Protein AF-0000000087156761 (afdb_homodimer)

Solvent-accessible surface area (backbone atoms only — not comparable to full-atom values): 16805 Å² total; per-residue (Å²): 139,47,80,49,76,43,70,62,54,87,88,36,26,58,59,53,44,51,51,52,48,52,44,24,48,73,71,72,41,47,89,63,51,66,38,50,46,66,36,44,33,43,41,50,59,39,97,78,50,68,40,46,45,36,35,32,22,52,70,85,35,85,40,32,40,39,32,32,30,63,40,71,36,81,37,60,29,29,43,24,39,33,44,73,41,76,43,58,44,75,93,56,57,93,70,53,57,66,57,51,54,52,23,52,52,31,37,52,25,58,76,70,65,28,49,35,44,32,35,69,42,56,67,85,43,55,69,59,52,53,54,41,44,64,48,46,34,43,73,42,78,59,41,34,39,34,36,27,40,65,69,38,26,57,34,30,37,68,59,75,86,137,47,79,48,75,42,71,63,53,86,87,35,28,58,58,53,43,51,50,51,48,52,44,24,48,76,71,72,40,47,90,64,51,65,38,48,47,65,36,44,31,44,41,52,60,38,95,77,51,67,40,45,45,37,34,32,22,51,71,86,34,86,41,31,40,38,32,32,32,62,39,69,36,80,38,60,29,29,42,24,37,34,45,74,41,78,43,58,44,77,93,58,55,94,69,53,56,66,58,51,53,52,22,52,52,31,37,52,26,59,77,70,64,30,50,34,45,31,36,69,43,57,67,84,42,56,70,60,53,55,53,40,44,64,49,47,36,42,72,42,77,56,40,34,38,34,37,26,39,64,70,39,25,57,33,28,37,69,60,73,84

InterPro domains:
  IPR000182 GNAT domain [PF00583] (40-136)
  IPR000182 GNAT domain [PS51186] (3-161)
  IPR016181 Acyl-CoA N-acyltransferase [SSF55729] (3-148)
  IPR051016 Diverse Substrate Acetyltransferase [PTHR10545] (3-158)

Structure (mmCIF, N/CA/C/O backbone):
data_AF-0000000087156761-model_v1
#
loop_
_entity.id
_entity.type
_entity.pdbx_description
1 polymer 'Acetyltransferase YpeA'
#
loop_
_atom_site.group_PDB
_atom_site.id
_atom_site.type_symbol
_atom_site.label_atom_id
_atom_site.label_alt_id
_atom_site.label_comp_id
_atom_site.label_asym_id
_atom_site.label_entity_id
_atom_site.label_seq_id
_atom_site.pdbx_PDB_ins_code
_atom_site.Cartn_x
_atom_site.Cartn_y
_atom_site.Cartn_z
_atom_site.occupancy
_atom_site.B_iso_or_equiv
_atom_site.auth_seq_id
_atom_site.auth_comp_id
_atom_site.auth_asym_id
_atom_site.auth_atom_id
_atom_site.pdbx_PDB_model_num
ATOM 1 N N . MET A 1 1 ? -5.195 -32.906 -12.43 1 81.56 1 MET A N 1
ATOM 2 C CA . MET A 1 1 ? -4.758 -31.516 -12.336 1 81.56 1 MET A CA 1
ATOM 3 C C . MET A 1 1 ? -5.117 -30.938 -10.977 1 81.56 1 MET A C 1
ATOM 5 O O . MET A 1 1 ? -6.293 -30.891 -10.609 1 81.56 1 MET A O 1
ATOM 9 N N . SER A 1 2 ? -4.039 -30.781 -10.203 1 94.44 2 SER A N 1
ATOM 10 C CA . SER A 1 2 ? -4.297 -30.359 -8.836 1 94.44 2 SER A CA 1
ATOM 11 C C . SER A 1 2 ? -3.713 -28.969 -8.578 1 94.44 2 SER A C 1
ATOM 13 O O . SER A 1 2 ? -2.559 -28.703 -8.914 1 94.44 2 SER A O 1
ATOM 15 N N . LEU A 1 3 ? -4.508 -28.047 -8.195 1 98 3 LEU A N 1
ATOM 16 C CA . LEU A 1 3 ? -4.09 -26.703 -7.781 1 98 3 LEU A CA 1
ATOM 17 C C . LEU A 1 3 ? -4.199 -26.547 -6.266 1 98 3 LEU A C 1
ATOM 19 O O . LEU A 1 3 ? -5.254 -26.812 -5.684 1 98 3 LEU A O 1
ATOM 23 N N . THR A 1 4 ? -3.078 -26.219 -5.629 1 98.25 4 THR A N 1
ATOM 24 C CA . THR A 1 4 ? -3.07 -25.906 -4.203 1 98.25 4 THR A CA 1
ATOM 25 C C . THR A 1 4 ? -2.395 -24.578 -3.938 1 98.25 4 THR A C 1
ATOM 27 O O . THR A 1 4 ? -1.477 -24.188 -4.66 1 98.25 4 THR A O 1
ATOM 30 N N . ILE A 1 5 ? -2.854 -23.844 -3.012 1 98.62 5 ILE A N 1
ATOM 31 C CA . ILE A 1 5 ? -2.25 -22.594 -2.574 1 98.62 5 ILE A CA 1
ATOM 32 C C . ILE A 1 5 ? -1.834 -22.703 -1.109 1 98.62 5 ILE A C 1
ATOM 34 O O . ILE A 1 5 ? -2.615 -23.156 -0.267 1 98.62 5 ILE A O 1
ATOM 38 N N . ARG A 1 6 ? -0.657 -22.375 -0.863 1 98.44 6 ARG A N 1
ATOM 39 C CA . ARG A 1 6 ? -0.125 -22.438 0.494 1 98.44 6 ARG A CA 1
ATOM 40 C C . ARG A 1 6 ? 0.834 -21.281 0.761 1 98.44 6 ARG A C 1
ATOM 42 O O . ARG A 1 6 ? 1.34 -20.656 -0.176 1 98.44 6 ARG A O 1
ATOM 49 N N . ARG A 1 7 ? 1.13 -21.047 2.072 1 98.44 7 ARG A N 1
ATOM 50 C CA . ARG A 1 7 ? 2.16 -20.094 2.438 1 98.44 7 ARG 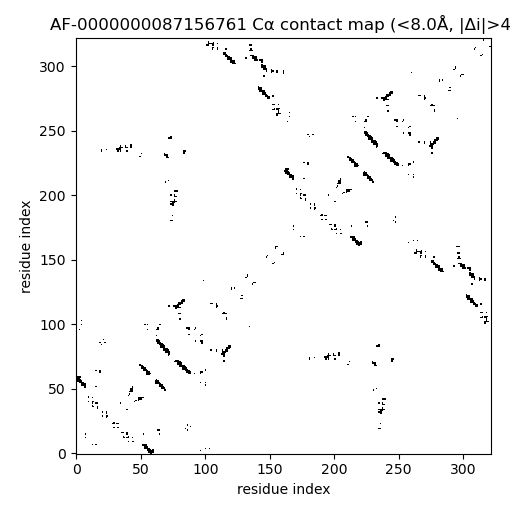A CA 1
ATOM 51 C C . ARG A 1 7 ? 3.545 -20.578 2.033 1 98.44 7 ARG A C 1
ATOM 53 O O . ARG A 1 7 ? 3.818 -21.781 2.088 1 98.44 7 ARG A O 1
ATOM 60 N N . ALA A 1 8 ? 4.379 -19.609 1.596 1 98.81 8 ALA A N 1
ATOM 61 C CA . ALA A 1 8 ? 5.785 -19.938 1.381 1 98.81 8 ALA A CA 1
ATOM 62 C C . ALA A 1 8 ? 6.434 -20.438 2.668 1 98.81 8 ALA A C 1
ATOM 64 O O . ALA A 1 8 ? 6.164 -19.922 3.752 1 98.81 8 ALA A O 1
ATOM 65 N N . ARG A 1 9 ? 7.258 -21.453 2.539 1 98.12 9 ARG A N 1
ATOM 66 C CA . ARG A 1 9 ? 7.957 -22.031 3.684 1 98.12 9 ARG A CA 1
ATOM 67 C C . ARG A 1 9 ? 9.281 -21.312 3.936 1 98.12 9 ARG A C 1
ATOM 69 O O . ARG A 1 9 ? 9.844 -20.703 3.025 1 98.12 9 ARG A O 1
ATOM 76 N N . PRO A 1 10 ? 9.836 -21.391 5.207 1 96.75 10 PRO A N 1
ATOM 77 C CA . PRO A 1 10 ? 11.039 -20.641 5.57 1 96.75 10 PRO A CA 1
ATOM 78 C C . PRO A 1 10 ? 12.227 -20.953 4.664 1 96.75 10 PRO A C 1
ATOM 80 O O . PRO A 1 10 ? 13.102 -20.094 4.465 1 96.75 10 PRO A O 1
ATOM 83 N N . ASP A 1 11 ? 12.258 -22.109 4.07 1 97.25 11 ASP A N 1
ATOM 84 C CA . ASP A 1 11 ? 13.398 -22.484 3.234 1 97.25 11 ASP A CA 1
ATOM 85 C C . ASP A 1 11 ? 13.133 -22.156 1.767 1 97.25 11 ASP A C 1
ATOM 87 O O . ASP A 1 11 ? 13.914 -22.531 0.889 1 97.25 11 ASP A O 1
ATOM 91 N N . GLU A 1 12 ? 12.125 -21.344 1.488 1 98.69 12 GLU A N 1
ATOM 92 C CA . GLU A 1 12 ? 11.734 -21.125 0.099 1 98.69 12 GLU A CA 1
ATOM 93 C C . GLU A 1 12 ? 11.938 -19.672 -0.305 1 98.69 12 GLU A C 1
ATOM 95 O O . GLU A 1 12 ? 11.328 -19.203 -1.269 1 98.69 12 GLU A O 1
ATOM 100 N N . ALA A 1 13 ? 12.781 -18.984 0.458 1 98.62 13 ALA A N 1
ATOM 101 C CA . ALA A 1 13 ? 13.094 -17.609 0.049 1 98.62 13 ALA A CA 1
ATOM 102 C C . ALA A 1 13 ? 13.68 -17.578 -1.357 1 98.62 13 ALA A C 1
ATOM 104 O O . ALA A 1 13 ? 13.422 -16.656 -2.127 1 98.62 13 ALA A O 1
ATOM 105 N N . GLY A 1 14 ? 14.5 -18.547 -1.636 1 98.75 14 GLY A N 1
ATOM 106 C CA . GLY A 1 14 ? 15.062 -18.641 -2.971 1 98.75 14 GLY A CA 1
ATOM 107 C C . GLY A 1 14 ? 14.016 -18.797 -4.055 1 98.75 14 GLY A C 1
ATOM 108 O O . GLY A 1 14 ? 14.117 -18.188 -5.117 1 98.75 14 GLY A O 1
ATOM 109 N N . LEU A 1 15 ? 13.031 -19.656 -3.818 1 98.81 15 LEU A N 1
ATOM 110 C CA . LEU A 1 15 ? 11.93 -19.828 -4.758 1 98.81 15 LEU A CA 1
ATOM 111 C C . LEU A 1 15 ? 11.18 -18.516 -4.965 1 98.81 15 LEU A C 1
ATOM 113 O O . LEU A 1 15 ? 10.93 -18.109 -6.102 1 98.81 15 LEU A O 1
ATOM 117 N N . VAL A 1 16 ? 10.852 -17.844 -3.857 1 98.88 16 VAL A N 1
ATOM 118 C CA . VAL A 1 16 ? 10.117 -16.578 -3.938 1 98.88 16 VAL A CA 1
ATOM 119 C C . VAL A 1 16 ? 10.93 -15.57 -4.742 1 98.88 16 VAL A C 1
ATOM 121 O O . VAL A 1 16 ? 10.391 -14.914 -5.641 1 98.88 16 VAL A O 1
ATOM 124 N N . PHE A 1 17 ? 12.242 -15.516 -4.469 1 98.88 17 PHE A N 1
ATOM 125 C CA . PHE A 1 17 ? 13.102 -14.547 -5.152 1 98.88 17 PHE A CA 1
ATOM 126 C C . PHE A 1 17 ? 13.188 -14.867 -6.641 1 98.88 17 PHE A C 1
ATOM 128 O O . PHE A 1 17 ? 13.18 -13.953 -7.473 1 98.88 17 PHE A O 1
ATOM 135 N N . SER A 1 18 ? 13.227 -16.125 -6.977 1 98.81 18 SER A N 1
ATOM 136 C CA . SER A 1 18 ? 13.266 -16.5 -8.383 1 98.81 18 SER A CA 1
ATOM 137 C C . SER A 1 18 ? 11.992 -16.078 -9.109 1 98.81 18 SER A C 1
ATOM 139 O O . SER A 1 18 ? 12.039 -15.633 -10.258 1 98.81 18 SER A O 1
ATOM 141 N N . LEU A 1 19 ? 10.844 -16.188 -8.492 1 98.81 19 LEU A N 1
ATOM 142 C CA . LEU A 1 19 ? 9.57 -15.789 -9.086 1 98.81 19 LEU A CA 1
ATOM 143 C C . LEU A 1 19 ? 9.492 -14.273 -9.211 1 98.81 19 LEU A C 1
ATOM 145 O O . LEU A 1 19 ? 8.938 -13.758 -10.188 1 98.81 19 LEU A O 1
ATOM 149 N N . VAL A 1 20 ? 10.055 -13.531 -8.219 1 98.81 20 VAL A N 1
ATOM 150 C CA . VAL A 1 20 ? 10.141 -12.078 -8.312 1 98.81 20 VAL A CA 1
ATOM 151 C C . VAL A 1 20 ? 10.938 -11.695 -9.562 1 98.81 20 VAL A C 1
ATOM 153 O O . VAL A 1 20 ? 10.523 -10.812 -10.32 1 98.81 20 VAL A O 1
ATOM 156 N N . ARG A 1 21 ? 12.016 -12.375 -9.758 1 98.75 21 ARG A N 1
ATOM 157 C CA . ARG A 1 21 ? 12.859 -12.07 -10.906 1 98.75 21 ARG A CA 1
ATOM 158 C C . ARG A 1 21 ? 12.172 -12.43 -12.211 1 98.75 21 ARG A C 1
ATOM 160 O O . ARG A 1 21 ? 12.305 -11.719 -13.211 1 98.75 21 ARG A O 1
ATOM 167 N N . GLU A 1 22 ? 11.461 -13.539 -12.258 1 98.62 22 GLU A N 1
ATOM 168 C CA . GLU A 1 22 ? 10.695 -13.906 -13.445 1 98.62 22 GLU A CA 1
ATOM 169 C C . GLU A 1 22 ? 9.625 -12.867 -13.75 1 98.62 22 GLU A C 1
ATOM 171 O O . GLU A 1 22 ? 9.414 -12.508 -14.914 1 98.62 22 GLU A O 1
ATOM 176 N N . LEU A 1 23 ? 8.969 -12.406 -12.703 1 98.44 23 LEU A N 1
ATOM 177 C CA . LEU A 1 23 ? 7.992 -11.336 -12.867 1 98.44 23 LEU A CA 1
ATOM 178 C C . LEU A 1 23 ? 8.641 -10.086 -13.445 1 98.44 23 LEU A C 1
ATOM 180 O O . LEU A 1 23 ? 8.133 -9.5 -14.398 1 98.44 23 LEU A O 1
ATOM 184 N N . ALA A 1 24 ? 9.727 -9.688 -12.828 1 98.44 24 ALA A N 1
ATOM 185 C CA . ALA A 1 24 ? 10.445 -8.492 -13.281 1 98.44 24 ALA A CA 1
ATOM 186 C C . ALA A 1 24 ? 10.828 -8.609 -14.75 1 98.44 24 ALA A C 1
ATOM 188 O O . ALA A 1 24 ? 10.727 -7.641 -15.508 1 98.44 24 ALA A O 1
ATOM 189 N N . GLU A 1 25 ? 11.273 -9.773 -15.125 1 97.94 25 GLU A N 1
ATOM 190 C CA . GLU A 1 25 ? 11.633 -10.008 -16.531 1 97.94 25 GLU A CA 1
ATOM 191 C C . GLU A 1 25 ? 10.422 -9.828 -17.438 1 97.94 25 GLU A C 1
ATOM 193 O O . GLU A 1 25 ? 10.5 -9.148 -18.469 1 97.94 25 GLU A O 1
ATOM 198 N N . TYR A 1 26 ? 9.367 -10.406 -17.031 1 95.69 26 TYR A N 1
ATOM 199 C CA . TYR A 1 26 ? 8.133 -10.297 -17.812 1 95.69 26 TYR A CA 1
ATOM 200 C C . TYR A 1 26 ? 7.715 -8.844 -17.969 1 95.69 26 TYR A C 1
ATOM 202 O O . TYR A 1 26 ? 7.273 -8.43 -19.047 1 95.69 26 TYR A O 1
ATOM 210 N N . GLU A 1 27 ? 7.863 -8.047 -16.891 1 95.69 27 GLU A N 1
ATOM 211 C CA . GLU A 1 27 ? 7.445 -6.652 -16.875 1 95.69 27 GLU A CA 1
ATOM 212 C C . GLU A 1 27 ? 8.508 -5.75 -17.484 1 95.69 27 GLU A C 1
ATOM 214 O O . GLU A 1 27 ? 8.344 -4.527 -17.547 1 95.69 27 GLU A O 1
ATOM 219 N N . LYS A 1 28 ? 9.633 -6.332 -18.016 1 96.38 28 LYS A N 1
ATOM 220 C CA . LYS A 1 28 ? 10.758 -5.602 -18.594 1 96.38 28 LYS A CA 1
ATOM 221 C C . LYS A 1 28 ? 11.391 -4.664 -17.562 1 96.38 28 LYS A C 1
ATOM 223 O O . LYS A 1 28 ? 11.82 -3.562 -17.906 1 96.38 28 LYS A O 1
ATOM 228 N N . LEU A 1 29 ? 11.422 -5.141 -16.281 1 97 29 LEU A N 1
ATOM 229 C CA . LEU A 1 29 ? 11.93 -4.305 -15.195 1 97 29 LEU A CA 1
ATOM 230 C C . LEU A 1 29 ? 13.008 -5.039 -14.414 1 97 29 LEU A C 1
ATOM 232 O O . LEU A 1 29 ? 13.266 -4.711 -13.25 1 97 29 LEU A O 1
ATOM 236 N N . LEU A 1 30 ? 13.586 -6.055 -14.977 1 97.44 30 LEU A N 1
ATOM 237 C CA . LEU A 1 30 ? 14.602 -6.844 -14.281 1 97.44 30 LEU A CA 1
ATOM 238 C C . LEU A 1 30 ? 15.75 -5.961 -13.82 1 97.44 30 LEU A C 1
ATOM 240 O O . LEU A 1 30 ? 16.328 -6.195 -12.75 1 97.44 30 LEU A O 1
ATOM 244 N N . HIS A 1 31 ? 16.094 -4.922 -14.609 1 97.44 31 HIS A N 1
ATOM 245 C CA . HIS A 1 31 ? 17.203 -4.02 -14.305 1 97.44 31 HIS A CA 1
ATOM 246 C C . HIS A 1 31 ? 16.922 -3.217 -13.039 1 97.44 31 HIS A C 1
ATOM 248 O O . HIS A 1 31 ? 17.828 -2.625 -12.453 1 97.44 31 HIS A O 1
ATOM 254 N N . GLU A 1 32 ? 15.703 -3.219 -12.555 1 96.94 32 GLU A N 1
ATOM 255 C CA . GLU A 1 32 ? 15.32 -2.457 -11.375 1 96.94 32 GLU A CA 1
ATOM 256 C C . GLU A 1 32 ? 15.453 -3.299 -10.109 1 96.94 32 GLU A C 1
ATOM 258 O O . GLU A 1 32 ? 15.344 -2.779 -8.992 1 96.94 32 GLU A O 1
ATOM 263 N N . VAL A 1 33 ? 15.703 -4.594 -10.25 1 98.5 33 VAL A N 1
ATOM 264 C CA . VAL A 1 33 ? 15.75 -5.48 -9.094 1 98.5 33 VAL A CA 1
ATOM 265 C C . VAL A 1 33 ? 17.109 -5.34 -8.398 1 98.5 33 VAL A C 1
ATOM 267 O O . VAL A 1 33 ? 18.141 -5.648 -8.984 1 98.5 33 VAL A O 1
ATOM 270 N N . GLN A 1 34 ? 17.062 -4.887 -7.184 1 98.31 34 GLN A N 1
ATOM 271 C CA . GLN A 1 34 ? 18.25 -4.73 -6.355 1 98.31 34 GLN A CA 1
ATOM 272 C C . GLN A 1 34 ? 18.25 -5.723 -5.195 1 98.31 34 GLN A C 1
ATOM 274 O O . GLN A 1 34 ? 19.281 -5.934 -4.551 1 98.31 34 GLN A O 1
ATOM 279 N N . ALA A 1 35 ? 17.156 -6.305 -4.984 1 98.56 35 ALA A N 1
ATOM 280 C CA . ALA A 1 35 ? 16.969 -7.195 -3.846 1 98.56 35 ALA A CA 1
ATOM 281 C C . ALA A 1 35 ? 17.859 -8.422 -3.953 1 98.56 35 ALA A C 1
ATOM 283 O O . ALA A 1 35 ? 18.234 -8.836 -5.055 1 98.56 35 ALA A O 1
ATOM 284 N N . SER A 1 36 ? 18.203 -9.016 -2.785 1 98.44 36 SER A N 1
ATOM 285 C CA . SER A 1 36 ? 18.828 -10.328 -2.691 1 98.44 36 SER A CA 1
ATOM 286 C C . SER A 1 36 ? 17.859 -11.352 -2.094 1 98.44 36 SER A C 1
ATOM 288 O O . SER A 1 36 ? 16.812 -10.984 -1.543 1 98.44 36 SER A O 1
ATOM 290 N N . GLU A 1 37 ? 18.234 -12.594 -2.271 1 98.56 37 GLU A N 1
ATOM 291 C CA . GLU A 1 37 ? 17.484 -13.656 -1.613 1 98.56 37 GLU A CA 1
ATOM 292 C C . GLU A 1 37 ? 17.422 -13.438 -0.105 1 98.56 37 GLU A C 1
ATOM 294 O O . GLU A 1 37 ? 16.391 -13.703 0.521 1 98.56 37 GLU A O 1
ATOM 299 N N . ALA A 1 38 ? 18.516 -12.961 0.448 1 98.38 38 ALA A N 1
ATOM 300 C CA . ALA A 1 38 ? 18.594 -12.727 1.888 1 98.38 38 ALA A CA 1
ATOM 301 C C . ALA A 1 38 ? 17.609 -11.641 2.316 1 98.38 38 ALA A C 1
ATOM 303 O O . ALA A 1 38 ? 17.016 -11.734 3.393 1 98.38 38 ALA A O 1
ATOM 304 N N . ASP A 1 39 ? 17.453 -10.602 1.529 1 98.31 39 ASP A N 1
ATOM 305 C CA . ASP A 1 39 ? 16.484 -9.547 1.809 1 98.31 39 ASP A CA 1
ATOM 306 C C . ASP A 1 39 ? 15.062 -10.117 1.893 1 98.31 39 ASP A C 1
ATOM 308 O O . ASP A 1 39 ? 14.312 -9.805 2.818 1 98.31 39 ASP A O 1
ATOM 312 N N . ILE A 1 40 ? 14.773 -10.969 0.902 1 98.69 40 ILE A N 1
ATOM 313 C CA . ILE A 1 40 ? 13.453 -11.586 0.829 1 98.69 40 ILE A CA 1
ATOM 314 C C . ILE A 1 40 ? 13.25 -12.516 2.021 1 98.69 40 ILE A C 1
ATOM 316 O O . ILE A 1 40 ? 12.188 -12.516 2.648 1 98.69 40 ILE A O 1
ATOM 320 N N . ALA A 1 41 ? 14.234 -13.273 2.361 1 98.62 41 ALA A N 1
ATOM 321 C CA . ALA A 1 41 ? 14.172 -14.18 3.506 1 98.62 41 ALA A CA 1
ATOM 322 C C . ALA A 1 41 ? 13.875 -13.414 4.793 1 98.62 41 ALA A C 1
ATOM 324 O O . ALA A 1 41 ? 13.023 -13.828 5.586 1 98.62 41 ALA A O 1
ATOM 325 N N . GLU A 1 42 ? 14.562 -12.352 4.984 1 98.06 42 GLU A N 1
ATOM 326 C CA . GLU A 1 42 ? 14.375 -11.555 6.191 1 98.06 42 GLU A CA 1
ATOM 327 C C . GLU A 1 42 ? 12.969 -10.969 6.254 1 98.06 42 GLU A C 1
ATOM 329 O O . GLU A 1 42 ? 12.328 -11 7.309 1 98.06 42 GLU A O 1
ATOM 334 N N . ALA A 1 43 ? 12.484 -10.477 5.125 1 98.31 43 ALA A N 1
ATOM 335 C CA . ALA A 1 43 ? 11.188 -9.82 5.078 1 98.31 43 ALA A CA 1
ATOM 336 C C . ALA A 1 43 ? 10.055 -10.812 5.336 1 98.31 43 ALA A C 1
ATOM 338 O O . ALA A 1 43 ? 9.047 -10.477 5.953 1 98.31 43 ALA A O 1
ATOM 339 N N . LEU A 1 44 ? 10.234 -12.023 4.867 1 98.62 44 LEU A N 1
ATOM 340 C CA . LEU A 1 44 ? 9.172 -13.023 4.926 1 98.62 44 LEU A CA 1
ATOM 341 C C . LEU A 1 44 ? 9.242 -13.82 6.223 1 98.62 44 LEU A C 1
ATOM 343 O O . LEU A 1 44 ? 8.211 -14.203 6.773 1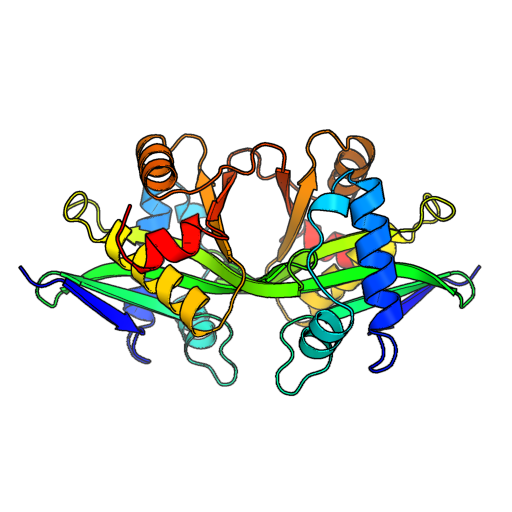 98.62 44 LEU A O 1
ATOM 347 N N . PHE A 1 45 ? 10.484 -14.055 6.703 1 98.19 45 PHE A N 1
ATOM 348 C CA . PHE A 1 45 ? 10.617 -15.094 7.715 1 98.19 45 PHE A CA 1
ATOM 349 C C . PHE A 1 45 ? 11.422 -14.594 8.906 1 98.19 45 PHE A C 1
ATOM 351 O O . PHE A 1 45 ? 11.703 -15.359 9.836 1 98.19 45 PHE A O 1
ATOM 358 N N . GLY A 1 46 ? 11.875 -13.367 8.883 1 96.81 46 GLY A N 1
ATOM 359 C CA . GLY A 1 46 ? 12.625 -12.82 10 1 96.81 46 GLY A CA 1
ATOM 360 C C . GLY A 1 46 ? 11.812 -12.727 11.273 1 96.81 46 GLY A C 1
ATOM 361 O O . GLY A 1 46 ? 10.742 -13.336 11.383 1 96.81 46 GLY A O 1
ATOM 362 N N . ALA A 1 47 ? 12.18 -12.055 12.289 1 94.62 47 ALA A N 1
ATOM 363 C CA . ALA A 1 47 ? 11.609 -12.008 13.633 1 94.62 47 ALA A CA 1
ATOM 364 C C . ALA A 1 47 ? 10.266 -11.281 13.641 1 94.62 47 ALA A C 1
ATOM 366 O O . ALA A 1 47 ? 9.375 -11.617 14.422 1 94.62 47 ALA A O 1
ATOM 367 N N . ASN A 1 48 ? 10.062 -10.273 12.859 1 92.5 48 ASN A N 1
ATOM 368 C CA . ASN A 1 48 ? 8.852 -9.469 12.781 1 92.5 48 ASN A CA 1
ATOM 369 C C . ASN A 1 48 ? 8.383 -9.305 11.336 1 92.5 48 ASN A C 1
ATOM 371 O O . ASN A 1 48 ? 8.438 -8.203 10.781 1 92.5 48 ASN A O 1
ATOM 375 N N . PRO A 1 49 ? 7.934 -10.398 10.789 1 95 49 PRO A N 1
ATOM 376 C CA . PRO A 1 49 ? 7.566 -10.336 9.375 1 95 49 PRO A CA 1
ATOM 377 C C . PRO A 1 49 ? 6.359 -9.438 9.117 1 95 49 PRO A C 1
ATOM 379 O O . PRO A 1 49 ? 5.395 -9.453 9.891 1 95 49 PRO A O 1
ATOM 382 N N . ARG A 1 50 ? 6.43 -8.609 8.109 1 96.81 50 ARG A N 1
ATOM 383 C CA . ARG A 1 50 ? 5.336 -7.75 7.664 1 96.81 50 ARG A CA 1
ATOM 384 C C . ARG A 1 50 ? 5.008 -8 6.195 1 96.81 50 ARG A C 1
ATOM 386 O O . ARG A 1 50 ? 4.27 -7.227 5.578 1 96.81 50 ARG A O 1
ATOM 393 N N . LEU A 1 51 ? 5.707 -8.969 5.617 1 98.62 51 LEU A N 1
ATOM 394 C CA . LEU A 1 51 ? 5.492 -9.43 4.254 1 98.62 51 LEU A CA 1
ATOM 395 C C . LEU A 1 51 ? 5.008 -10.875 4.238 1 98.62 51 LEU A C 1
ATOM 397 O O . LEU A 1 51 ? 5.465 -11.695 5.035 1 98.62 51 LEU A O 1
ATOM 401 N N . TYR A 1 52 ? 4.125 -11.141 3.318 1 98.81 52 TYR A N 1
ATOM 402 C CA . TYR A 1 52 ?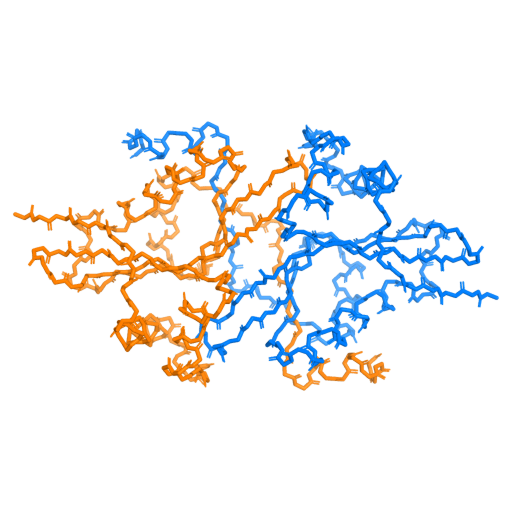 3.578 -12.484 3.186 1 98.81 52 TYR A CA 1
ATOM 403 C C . TYR A 1 52 ? 3.646 -12.961 1.738 1 98.81 52 TYR A C 1
ATOM 405 O O . TYR A 1 52 ? 3.607 -12.148 0.81 1 98.81 52 TYR A O 1
ATOM 413 N N . CYS A 1 53 ? 3.766 -14.242 1.567 1 98.94 53 CYS A N 1
ATOM 414 C CA . CYS A 1 53 ? 3.814 -14.828 0.231 1 98.94 53 CYS A CA 1
ATOM 415 C C . CYS A 1 53 ? 3.033 -16.125 0.177 1 98.94 53 CYS A C 1
ATOM 417 O O . CYS A 1 53 ? 3.252 -17.031 0.999 1 98.94 53 CYS A O 1
ATOM 419 N N . ASP A 1 54 ? 2.127 -16.234 -0.724 1 98.94 54 ASP A N 1
ATOM 420 C CA . ASP A 1 54 ? 1.419 -17.469 -1.035 1 98.94 54 ASP A CA 1
ATOM 421 C C . ASP A 1 54 ? 1.907 -18.062 -2.354 1 98.94 54 ASP A C 1
ATOM 423 O O . ASP A 1 54 ? 2.043 -17.344 -3.35 1 98.94 54 ASP A O 1
ATOM 427 N N . ILE A 1 55 ? 2.178 -19.375 -2.328 1 98.88 55 ILE A N 1
ATOM 428 C CA . ILE A 1 55 ? 2.639 -20.094 -3.508 1 98.88 55 ILE A CA 1
ATOM 429 C C . ILE A 1 55 ? 1.504 -20.953 -4.062 1 98.88 55 ILE A C 1
ATOM 431 O O . ILE A 1 55 ? 0.855 -21.688 -3.322 1 98.88 55 ILE A O 1
ATOM 435 N N . ALA A 1 56 ? 1.215 -20.766 -5.336 1 98.88 56 ALA A N 1
ATOM 436 C CA . ALA A 1 56 ? 0.339 -21.688 -6.055 1 98.88 56 ALA A CA 1
ATOM 437 C C . ALA A 1 56 ? 1.13 -22.844 -6.637 1 98.88 56 ALA A C 1
ATOM 439 O O . ALA A 1 56 ? 2.123 -22.641 -7.336 1 98.88 56 ALA A O 1
ATOM 440 N N . GLU A 1 57 ? 0.701 -24.047 -6.32 1 98.62 57 GLU A N 1
ATOM 441 C CA . GLU A 1 57 ? 1.306 -25.25 -6.883 1 98.62 57 GLU A CA 1
ATOM 442 C C . GLU A 1 57 ? 0.362 -25.922 -7.871 1 98.62 57 GLU A C 1
ATOM 444 O O . GLU A 1 57 ? -0.81 -26.156 -7.562 1 98.62 57 GLU A O 1
ATOM 449 N N . TRP A 1 58 ? 0.892 -26.094 -9.062 1 98.12 58 TRP A N 1
ATOM 450 C CA . TRP A 1 58 ? 0.213 -26.891 -10.086 1 98.12 58 TRP A CA 1
ATOM 451 C C . TRP A 1 58 ? 0.84 -28.266 -10.219 1 98.12 58 TRP A C 1
ATOM 453 O O . TRP A 1 58 ? 1.994 -28.391 -10.633 1 98.12 58 TRP A O 1
ATOM 463 N N . ASN A 1 59 ? 0.04 -29.344 -9.836 1 97.38 59 ASN A N 1
ATOM 464 C CA . ASN A 1 59 ? 0.545 -30.703 -9.82 1 97.38 59 ASN A CA 1
ATOM 465 C C . ASN A 1 59 ? 1.814 -30.828 -8.977 1 97.38 59 ASN A C 1
ATOM 467 O O . ASN A 1 59 ? 2.803 -31.422 -9.414 1 97.38 59 ASN A O 1
ATOM 471 N N . GLY A 1 60 ? 1.87 -30.078 -7.844 1 96.75 60 GLY A N 1
ATOM 472 C CA . GLY A 1 60 ? 2.92 -30.203 -6.844 1 96.75 60 GLY A CA 1
ATOM 473 C C . GLY A 1 60 ? 4.125 -29.328 -7.129 1 96.75 60 GLY A C 1
ATOM 474 O O . GLY A 1 60 ? 5.074 -29.297 -6.34 1 96.75 60 GLY A O 1
ATOM 475 N N . GLU A 1 61 ? 4.066 -28.609 -8.281 1 97.44 61 GLU A N 1
ATOM 476 C CA . GLU A 1 61 ? 5.176 -27.734 -8.648 1 97.44 61 GLU A CA 1
ATOM 477 C C . GLU A 1 61 ? 4.781 -26.266 -8.555 1 97.44 61 GLU A C 1
ATOM 479 O O . GLU A 1 61 ? 3.666 -25.891 -8.922 1 97.44 61 GLU A O 1
ATOM 484 N N . PRO A 1 62 ? 5.727 -25.469 -8.07 1 98.38 62 PRO A N 1
ATOM 485 C CA . PRO A 1 62 ? 5.402 -24.047 -8.016 1 98.38 62 PRO A CA 1
ATOM 486 C C . PRO A 1 62 ? 5.027 -23.469 -9.383 1 98.38 62 PRO A C 1
ATOM 488 O O . PRO A 1 62 ? 5.785 -23.625 -10.344 1 98.38 62 PRO A O 1
ATOM 491 N N . ALA A 1 63 ? 3.881 -22.844 -9.453 1 98.56 63 ALA A N 1
ATOM 492 C CA . ALA A 1 63 ? 3.328 -22.328 -10.703 1 98.56 63 ALA A CA 1
ATOM 493 C C . ALA A 1 63 ? 3.238 -20.812 -10.664 1 98.56 63 ALA A C 1
ATOM 495 O O . ALA A 1 63 ? 3.225 -20.156 -11.711 1 98.56 63 ALA A O 1
ATOM 496 N N . GLY A 1 64 ? 3.162 -20.188 -9.531 1 98.69 64 GLY A N 1
ATOM 497 C CA . GLY A 1 64 ? 2.994 -18.75 -9.336 1 98.69 64 GLY A CA 1
ATOM 498 C C . GLY A 1 64 ? 2.945 -18.344 -7.879 1 98.69 64 GLY A C 1
ATOM 499 O O . GLY A 1 64 ? 3.119 -19.188 -6.988 1 98.69 64 GLY A O 1
ATOM 500 N N . PHE A 1 65 ? 2.834 -17 -7.684 1 98.94 65 PHE A N 1
ATOM 501 C CA . PHE A 1 65 ? 2.818 -16.531 -6.301 1 98.94 65 PHE A CA 1
ATOM 502 C C . PHE A 1 65 ? 2.051 -15.227 -6.176 1 98.94 65 PHE A C 1
ATOM 504 O O . PHE A 1 65 ? 1.711 -14.602 -7.184 1 98.94 65 PHE A O 1
ATOM 511 N N . ALA A 1 66 ? 1.674 -14.938 -4.98 1 98.94 66 ALA A N 1
ATOM 512 C CA . ALA A 1 66 ? 1.179 -13.641 -4.531 1 98.94 66 ALA A CA 1
ATOM 513 C C . ALA A 1 66 ? 1.971 -13.133 -3.326 1 98.94 66 ALA A C 1
ATOM 515 O O . ALA A 1 66 ? 2.066 -13.82 -2.309 1 98.94 66 ALA A O 1
ATOM 516 N N . VAL A 1 67 ? 2.633 -12.008 -3.447 1 98.94 67 VAL A N 1
ATOM 517 C CA . VAL A 1 67 ? 3.348 -11.344 -2.357 1 98.94 67 VAL A CA 1
ATOM 518 C C . VAL A 1 67 ? 2.57 -10.117 -1.897 1 98.94 67 VAL A C 1
ATOM 520 O O . VAL A 1 67 ? 2.188 -9.273 -2.715 1 98.94 67 VAL A O 1
ATOM 523 N N . TRP A 1 68 ? 2.324 -10.062 -0.585 1 98.94 68 TRP A N 1
ATOM 524 C CA . TRP A 1 68 ? 1.407 -9.016 -0.146 1 98.94 68 TRP A CA 1
ATOM 525 C C . TRP A 1 68 ? 1.735 -8.562 1.274 1 98.94 68 TRP A C 1
ATOM 527 O O . TRP A 1 68 ? 2.523 -9.211 1.97 1 98.94 68 TRP A O 1
ATOM 537 N N . PHE A 1 69 ? 1.297 -7.398 1.684 1 98.88 69 PHE A N 1
ATOM 538 C CA . PHE A 1 69 ? 1.375 -6.859 3.035 1 98.88 69 PHE A CA 1
ATOM 539 C C . PHE A 1 69 ? 0.06 -6.199 3.432 1 98.88 69 PHE A C 1
ATOM 541 O O . PHE A 1 69 ? -0.832 -6.027 2.598 1 98.88 69 PHE A O 1
ATOM 548 N N . VAL A 1 70 ? -0.099 -5.906 4.711 1 98.69 70 VAL A N 1
ATOM 549 C CA . VAL A 1 70 ? -1.347 -5.359 5.234 1 98.69 70 VAL A CA 1
ATOM 550 C C . VAL A 1 70 ? -1.409 -3.859 4.961 1 98.69 70 VAL A C 1
ATOM 552 O O . VAL A 1 70 ? -0.453 -3.131 5.242 1 98.69 70 VAL A O 1
ATOM 555 N N . ASN A 1 71 ? -2.467 -3.422 4.262 1 98.75 71 ASN A N 1
ATOM 556 C CA . ASN A 1 71 ? -2.715 -1.993 4.094 1 98.75 71 ASN A CA 1
ATOM 557 C C . ASN A 1 71 ? -3.883 -1.521 4.957 1 98.75 71 ASN A C 1
ATOM 559 O O . ASN A 1 71 ? -4.34 -2.246 5.84 1 98.75 71 ASN A O 1
ATOM 563 N N . PHE A 1 72 ? -4.23 -0.231 4.828 1 98.81 72 PHE A N 1
ATOM 564 C CA . PHE A 1 72 ? -5.32 0.34 5.609 1 98.81 72 PHE A CA 1
ATOM 565 C C . PHE A 1 72 ? -6.086 1.375 4.797 1 98.81 72 PHE A C 1
ATOM 567 O O . PHE A 1 72 ? -5.508 2.062 3.951 1 98.81 72 PHE A O 1
ATOM 574 N N . SER A 1 73 ? -7.348 1.444 5.043 1 98.62 73 SER A N 1
ATOM 575 C CA . SER A 1 73 ? -8.188 2.518 4.516 1 98.62 73 SER A CA 1
ATOM 576 C C . SER A 1 73 ? -8.758 3.371 5.641 1 98.62 73 SER A C 1
ATOM 578 O O . SER A 1 73 ? -9.562 2.893 6.449 1 98.62 73 SER A O 1
ATOM 580 N N . THR A 1 74 ? -8.391 4.664 5.66 1 98.56 74 THR A N 1
ATOM 581 C CA . THR A 1 74 ? -8.93 5.562 6.676 1 98.56 74 THR A CA 1
ATOM 582 C C . THR A 1 74 ? -10.422 5.809 6.453 1 98.56 74 THR A C 1
ATOM 584 O O . THR A 1 74 ? -11.156 6.102 7.395 1 98.56 74 THR A O 1
ATOM 587 N N . PHE A 1 75 ? -10.898 5.695 5.207 1 98.44 75 PHE A N 1
ATOM 588 C CA . PHE A 1 75 ? -12.305 5.902 4.895 1 98.44 75 PHE A CA 1
ATOM 589 C C . PHE A 1 75 ? -13.148 4.715 5.363 1 98.44 75 PHE A C 1
ATOM 591 O O . PHE A 1 75 ? -14.234 4.898 5.91 1 98.44 75 PHE A O 1
ATOM 598 N N . ALA A 1 76 ? -12.578 3.484 5.215 1 98.31 76 ALA A N 1
ATOM 599 C CA . ALA A 1 76 ? -13.281 2.285 5.664 1 98.31 76 ALA A CA 1
ATOM 600 C C . ALA A 1 76 ? -13.062 2.047 7.152 1 98.31 76 ALA A C 1
ATOM 602 O O . ALA A 1 76 ? -13.898 1.421 7.816 1 98.31 76 ALA A O 1
ATOM 603 N N . GLY A 1 77 ? -11.906 2.518 7.648 1 98.38 77 GLY A N 1
ATOM 604 C CA . GLY A 1 77 ? -11.531 2.293 9.039 1 98.38 77 GLY A CA 1
ATOM 605 C C . GLY A 1 77 ? -11.055 0.88 9.305 1 98.38 77 GLY A C 1
ATOM 606 O O . GLY A 1 77 ? -11.148 0.391 10.43 1 98.38 77 GLY A O 1
ATOM 607 N N . ARG A 1 78 ? -10.641 0.188 8.289 1 98.12 78 ARG A N 1
ATOM 608 C CA . ARG A 1 78 ? -10.227 -1.208 8.406 1 98.12 78 ARG A CA 1
ATOM 609 C C . ARG A 1 78 ? -8.984 -1.482 7.57 1 98.12 78 ARG A C 1
ATOM 611 O O . ARG A 1 78 ? -8.734 -0.805 6.57 1 98.12 78 ARG A O 1
ATOM 618 N N . HIS A 1 79 ? -8.227 -2.447 8.047 1 98.62 79 HIS A N 1
ATOM 619 C CA . HIS A 1 79 ? -7.098 -2.941 7.27 1 98.62 79 HIS A CA 1
ATOM 620 C C . HIS A 1 79 ? -7.566 -3.639 5.996 1 98.62 79 HIS A C 1
ATOM 622 O O . HIS A 1 79 ? -8.766 -3.762 5.758 1 98.62 79 HIS A O 1
ATOM 628 N N . GLY A 1 80 ? -6.676 -4.004 5.113 1 98.75 80 GLY A N 1
ATOM 629 C CA . GLY A 1 80 ? -6.797 -4.773 3.885 1 98.75 80 GLY A CA 1
ATOM 630 C C . GLY A 1 80 ? -5.492 -5.41 3.449 1 98.75 80 GLY A C 1
ATOM 631 O O . GLY A 1 80 ? -4.57 -5.562 4.254 1 98.75 80 GLY A O 1
ATOM 632 N N . ILE A 1 81 ? -5.504 -5.832 2.203 1 98.88 81 ILE A N 1
ATOM 633 C CA . ILE A 1 81 ? -4.301 -6.395 1.597 1 98.88 81 ILE A CA 1
ATOM 634 C C . ILE A 1 81 ? -3.826 -5.492 0.462 1 98.88 81 ILE A C 1
ATOM 636 O O . ILE A 1 81 ? -4.625 -5.047 -0.366 1 98.88 81 ILE A O 1
ATOM 640 N N . TYR A 1 82 ? -2.582 -5.145 0.507 1 98.94 82 TYR A N 1
ATOM 641 C CA . TYR A 1 82 ? -1.917 -4.645 -0.692 1 98.94 82 TYR A CA 1
ATOM 642 C C . TYR A 1 82 ? -1.104 -5.746 -1.362 1 98.94 82 TYR A C 1
ATOM 644 O O . TYR A 1 82 ? -0.119 -6.23 -0.798 1 98.94 82 TYR A O 1
ATOM 652 N N . LEU A 1 83 ? -1.547 -6.172 -2.531 1 98.94 83 LEU A N 1
ATOM 653 C CA . LEU A 1 83 ? -0.875 -7.188 -3.334 1 98.94 83 LEU A CA 1
ATOM 654 C C . LEU A 1 83 ? 0.279 -6.578 -4.125 1 98.94 83 LEU A C 1
ATOM 656 O O . LEU A 1 83 ? 0.059 -5.875 -5.113 1 98.94 83 LEU A O 1
ATOM 660 N N . GLU A 1 84 ? 1.493 -6.836 -3.699 1 98.81 84 GLU A N 1
ATOM 661 C CA . GLU A 1 84 ? 2.691 -6.27 -4.312 1 98.81 84 GLU A CA 1
ATOM 662 C C . GLU A 1 84 ? 3.029 -6.973 -5.621 1 98.81 84 GLU A C 1
ATOM 664 O O . GLU A 1 84 ? 3.404 -6.328 -6.602 1 98.81 84 GLU A O 1
ATOM 669 N N . ASP A 1 85 ? 2.932 -8.25 -5.57 1 98.69 85 ASP A N 1
ATOM 670 C CA . ASP A 1 85 ? 3.236 -9.031 -6.766 1 98.69 85 ASP A CA 1
ATOM 671 C C . ASP A 1 85 ? 2.213 -10.148 -6.969 1 98.69 85 ASP A C 1
ATOM 673 O O . ASP A 1 85 ? 1.813 -10.812 -6.012 1 98.69 85 ASP A O 1
ATOM 677 N N . LEU A 1 86 ? 1.805 -10.297 -8.148 1 98.75 86 LEU A N 1
ATOM 678 C CA . LEU A 1 86 ? 1.066 -11.453 -8.648 1 98.75 86 LEU A CA 1
ATOM 679 C C . LEU A 1 86 ? 1.691 -11.984 -9.938 1 98.75 86 LEU A C 1
ATOM 681 O O . LEU A 1 86 ? 1.834 -11.242 -10.914 1 98.75 86 LEU A O 1
ATOM 685 N N . PHE A 1 87 ? 2.049 -13.234 -9.875 1 98.62 87 PHE A N 1
ATOM 686 C CA . PHE A 1 87 ? 2.727 -13.789 -11.039 1 98.62 87 PHE A CA 1
ATOM 687 C C . PHE A 1 87 ? 2.381 -15.258 -11.219 1 98.62 87 PHE A C 1
ATOM 689 O O . PHE A 1 87 ? 2.334 -16.016 -10.25 1 98.62 87 PHE A O 1
ATOM 696 N N . VAL A 1 88 ? 2.002 -15.609 -12.359 1 98.5 88 VAL A N 1
ATOM 697 C CA . VAL A 1 88 ? 1.851 -17 -12.812 1 98.5 88 VAL A CA 1
ATOM 698 C C . VAL A 1 88 ? 2.795 -17.266 -13.984 1 98.5 88 VAL A C 1
ATOM 700 O O . VAL A 1 88 ? 2.852 -16.484 -14.938 1 98.5 88 VAL A O 1
ATOM 703 N N . ARG A 1 89 ? 3.576 -18.328 -13.883 1 98.25 89 ARG A N 1
ATOM 704 C CA . ARG A 1 89 ? 4.469 -18.672 -14.984 1 98.25 89 ARG A CA 1
ATOM 705 C C . ARG A 1 89 ? 3.705 -18.75 -16.312 1 98.25 89 ARG A C 1
ATOM 707 O O . ARG A 1 89 ? 2.629 -19.359 -16.375 1 98.25 89 ARG A O 1
ATOM 714 N N . PRO A 1 90 ? 4.316 -18.188 -17.344 1 96.62 90 PRO A N 1
ATOM 715 C CA . PRO A 1 90 ? 3.607 -18.047 -18.625 1 96.62 90 PRO A CA 1
ATOM 716 C C . PRO A 1 90 ? 3.062 -19.375 -19.141 1 96.62 90 PRO A C 1
ATOM 718 O O . PRO A 1 90 ? 1.928 -19.438 -19.625 1 96.62 90 PRO A O 1
ATOM 721 N N . ALA A 1 91 ? 3.729 -20.438 -19.016 1 96.31 91 ALA A N 1
ATOM 722 C CA . ALA A 1 91 ? 3.34 -21.75 -19.547 1 96.31 91 ALA A CA 1
ATOM 723 C C . ALA A 1 91 ? 2.107 -22.281 -18.828 1 96.31 91 ALA A C 1
ATOM 725 O O . ALA A 1 91 ? 1.46 -23.219 -19.312 1 96.31 91 ALA A O 1
ATOM 726 N N . LEU A 1 92 ? 1.759 -21.719 -17.703 1 97.19 92 LEU A N 1
ATOM 727 C CA . LEU A 1 92 ? 0.669 -22.25 -16.891 1 97.19 92 LEU A CA 1
ATOM 728 C C . LEU A 1 92 ? -0.484 -21.25 -16.812 1 97.19 92 LEU A C 1
ATOM 730 O O . LEU A 1 92 ? -1.411 -21.438 -16.016 1 97.19 92 LEU A O 1
ATOM 734 N N . ARG A 1 93 ? -0.371 -20.219 -17.562 1 96 93 ARG A N 1
ATOM 735 C CA . ARG A 1 93 ? -1.459 -19.25 -17.594 1 96 93 ARG A CA 1
ATOM 736 C C . ARG A 1 93 ? -2.676 -19.797 -18.312 1 96 93 ARG A C 1
ATOM 738 O O . ARG A 1 93 ? -2.568 -20.797 -19.047 1 96 93 ARG A O 1
ATOM 745 N N . GLY A 1 94 ? -3.816 -19.297 -18.031 1 94.25 94 GLY A N 1
ATOM 746 C CA . GLY A 1 94 ? -5.047 -19.781 -18.625 1 94.25 94 GLY A CA 1
ATOM 747 C C . GLY A 1 94 ? -5.625 -20.984 -17.922 1 94.25 94 GLY A C 1
ATOM 748 O O . GLY A 1 94 ? -6.605 -21.578 -18.391 1 94.25 94 GLY A O 1
ATOM 749 N N . LYS A 1 95 ? -5.086 -21.344 -16.812 1 96.19 95 LYS A N 1
ATOM 750 C CA . LYS A 1 95 ? -5.527 -22.531 -16.094 1 96.19 95 LYS A CA 1
ATOM 751 C C . LYS A 1 95 ? -6.27 -22.141 -14.812 1 96.19 95 LYS A C 1
ATOM 753 O O . LYS A 1 95 ? -6.59 -23 -13.984 1 96.19 95 LYS A O 1
ATOM 758 N N . GLY A 1 96 ? -6.461 -20.906 -14.57 1 96.38 96 GLY A N 1
ATOM 759 C CA . GLY A 1 96 ? -7.219 -20.438 -13.422 1 96.38 96 GLY A CA 1
ATOM 760 C C . GLY A 1 96 ? -6.355 -20.188 -12.203 1 96.38 96 GLY A C 1
ATOM 761 O O . GLY A 1 96 ? -6.871 -19.906 -11.117 1 96.38 96 GLY A O 1
ATOM 762 N N . ILE A 1 97 ? -5.078 -20.219 -12.32 1 98.12 97 ILE A N 1
ATOM 763 C CA . ILE A 1 97 ? -4.168 -20.125 -11.188 1 98.12 97 ILE A CA 1
ATOM 764 C C . ILE A 1 97 ? -4.188 -18.688 -10.641 1 98.12 97 ILE A C 1
ATOM 766 O O . ILE A 1 97 ? -4.266 -18.484 -9.422 1 98.12 97 ILE A O 1
ATOM 770 N N . GLY A 1 98 ? -4.156 -17.703 -11.539 1 98.06 98 GLY A N 1
ATOM 771 C CA . GLY A 1 98 ? -4.227 -16.312 -11.109 1 98.06 98 GLY A CA 1
ATOM 772 C C . GLY A 1 98 ? -5.5 -15.977 -10.352 1 98.06 98 GLY A C 1
ATOM 773 O O . GLY A 1 98 ? -5.457 -15.336 -9.297 1 98.06 98 GLY A O 1
ATOM 774 N N . LYS A 1 99 ? -6.578 -16.438 -10.891 1 98.06 99 LYS A N 1
ATOM 775 C CA . LYS A 1 99 ? -7.863 -16.25 -10.219 1 98.06 99 LYS A CA 1
ATOM 776 C C . LYS A 1 99 ? -7.871 -16.906 -8.844 1 98.06 99 LYS A C 1
ATOM 778 O O . LYS A 1 99 ? -8.352 -16.312 -7.871 1 98.06 99 LYS A O 1
ATOM 783 N N . ALA A 1 100 ? -7.371 -18.078 -8.766 1 98.38 100 ALA A N 1
ATOM 784 C CA . ALA A 1 100 ? -7.348 -18.812 -7.504 1 98.38 100 ALA A CA 1
ATOM 785 C C . ALA A 1 100 ? -6.539 -18.062 -6.449 1 98.38 100 ALA A C 1
ATOM 787 O O . ALA A 1 100 ? -6.91 -18.031 -5.277 1 98.38 100 ALA A O 1
ATOM 788 N N . LEU A 1 101 ? -5.41 -17.484 -6.852 1 98.75 101 LEU A N 1
ATOM 789 C CA . LEU A 1 101 ? -4.59 -16.703 -5.934 1 98.75 101 LEU A CA 1
ATOM 790 C C . LEU A 1 101 ? -5.352 -15.492 -5.43 1 98.75 101 LEU A C 1
ATOM 792 O O . LEU A 1 101 ? -5.355 -15.203 -4.227 1 98.75 101 LEU A O 1
ATOM 796 N N . LEU A 1 102 ? -6.016 -14.781 -6.316 1 98.81 102 LEU A N 1
ATOM 797 C CA . LEU A 1 102 ? -6.773 -13.594 -5.93 1 98.81 102 LEU A CA 1
ATOM 798 C C . LEU A 1 102 ? -7.953 -13.969 -5.043 1 98.81 102 LEU A C 1
ATOM 800 O O . LEU A 1 102 ? -8.266 -13.258 -4.082 1 98.81 102 LEU A O 1
ATOM 804 N N . MET A 1 103 ? -8.633 -15.047 -5.375 1 98.75 103 MET A N 1
ATOM 805 C CA . MET A 1 103 ? -9.719 -15.539 -4.523 1 98.75 103 MET A CA 1
ATOM 806 C C . MET A 1 103 ? -9.203 -15.859 -3.123 1 98.75 103 MET A C 1
ATOM 808 O O . MET A 1 103 ? -9.867 -15.539 -2.133 1 98.75 103 MET A O 1
ATOM 812 N N . HIS A 1 104 ? -8.094 -16.5 -3.09 1 98.81 104 HIS A N 1
ATOM 813 C CA . HIS A 1 104 ? -7.473 -16.844 -1.815 1 98.81 104 HIS A CA 1
ATOM 814 C C . HIS A 1 104 ? -7.242 -15.602 -0.964 1 98.81 104 HIS A C 1
ATOM 816 O O . HIS A 1 104 ? -7.551 -15.602 0.23 1 98.81 104 HIS A O 1
ATOM 822 N N . LEU A 1 105 ? -6.727 -14.547 -1.563 1 98.88 105 LEU A N 1
ATOM 823 C CA . LEU A 1 105 ? -6.477 -13.297 -0.854 1 98.88 105 LEU A CA 1
ATOM 824 C C . LEU A 1 105 ? -7.789 -12.617 -0.463 1 98.88 105 LEU A C 1
ATOM 826 O O . LEU A 1 105 ? -7.891 -12.039 0.618 1 98.88 105 LEU A O 1
ATOM 830 N N . ALA A 1 106 ? -8.734 -12.656 -1.342 1 98.88 106 ALA A N 1
ATOM 831 C CA . ALA A 1 106 ? -10.047 -12.109 -1.01 1 98.88 106 ALA A CA 1
ATOM 832 C C . ALA A 1 106 ? -10.641 -12.82 0.207 1 98.88 106 ALA A C 1
ATOM 834 O O . ALA A 1 106 ? -11.219 -12.172 1.088 1 98.88 106 ALA A O 1
ATOM 835 N N . ARG A 1 107 ? -10.531 -14.133 0.259 1 98.75 107 ARG A N 1
ATOM 836 C CA . ARG A 1 107 ? -11.016 -14.891 1.404 1 98.75 107 ARG A CA 1
ATOM 837 C C . ARG A 1 107 ? -10.32 -14.461 2.688 1 98.75 107 ARG A C 1
ATOM 839 O O . ARG A 1 107 ? -10.938 -14.406 3.75 1 98.75 107 ARG A O 1
ATOM 846 N N . GLU A 1 108 ? -9.016 -14.25 2.58 1 98.62 108 GLU A N 1
ATOM 847 C CA . GLU A 1 108 ? -8.273 -13.734 3.725 1 98.62 108 GLU A CA 1
ATOM 848 C C . GLU A 1 108 ? -8.844 -12.406 4.207 1 98.62 108 GLU A C 1
ATOM 850 O O . GLU A 1 108 ? -9.039 -12.211 5.41 1 98.62 108 GLU A O 1
ATOM 855 N N . CYS A 1 109 ? -9.125 -11.484 3.309 1 98.75 109 CYS A N 1
ATOM 856 C CA . CYS A 1 109 ? -9.719 -10.203 3.662 1 98.75 109 CYS A CA 1
ATOM 857 C C . CYS A 1 109 ? -11.055 -10.391 4.367 1 98.75 109 CYS A C 1
ATOM 859 O O . CYS A 1 109 ? -11.281 -9.82 5.438 1 98.75 109 CYS A O 1
ATOM 861 N N . VAL A 1 110 ? -11.891 -11.195 3.768 1 98.56 110 VAL A N 1
ATOM 862 C CA . VAL A 1 110 ? -13.227 -11.398 4.309 1 98.56 110 VAL A CA 1
ATOM 863 C C . VAL A 1 110 ? -13.133 -12.039 5.695 1 98.56 110 VAL A C 1
ATOM 865 O O . VAL A 1 110 ? -13.812 -11.609 6.629 1 98.56 110 VAL A O 1
ATOM 868 N N . ALA A 1 111 ? -12.297 -13.039 5.859 1 98.38 111 ALA A N 1
ATOM 869 C CA . ALA A 1 111 ? -12.141 -13.75 7.121 1 98.38 111 ALA A CA 1
ATOM 870 C C . ALA A 1 111 ? -11.68 -12.805 8.234 1 98.38 111 ALA A C 1
ATOM 872 O O . ALA A 1 111 ? -12.062 -12.969 9.391 1 98.38 111 ALA A O 1
ATOM 873 N N . GLN A 1 112 ? -10.891 -11.797 7.875 1 97.56 112 GLN A N 1
ATOM 874 C CA . GLN A 1 112 ? -10.32 -10.875 8.859 1 97.56 112 GLN A CA 1
ATOM 875 C C . GLN A 1 112 ? -11.195 -9.633 9.016 1 97.56 112 GLN A C 1
ATOM 877 O O . GLN A 1 112 ? -10.883 -8.75 9.82 1 97.56 112 GLN A O 1
ATOM 882 N N . GLY A 1 113 ? -12.266 -9.531 8.188 1 97.69 113 GLY A N 1
ATOM 883 C CA . GLY A 1 113 ? -13.07 -8.32 8.188 1 97.69 113 GLY A CA 1
ATOM 884 C C . GLY A 1 113 ? -12.352 -7.129 7.586 1 97.69 113 GLY A C 1
ATOM 885 O O . GLY A 1 113 ? -12.578 -5.988 7.996 1 97.69 113 GLY A O 1
ATOM 886 N N . TRP A 1 114 ? -11.469 -7.391 6.66 1 98.38 114 TRP A N 1
ATOM 887 C CA . TRP A 1 114 ? -10.664 -6.344 6.031 1 98.38 114 TRP A CA 1
ATOM 888 C C . TRP A 1 114 ? -11.422 -5.711 4.867 1 98.38 114 TRP A C 1
ATOM 890 O O . TRP A 1 114 ? -12.359 -6.301 4.332 1 98.38 114 TRP A O 1
ATOM 900 N N . SER A 1 115 ? -11.023 -4.531 4.527 1 97.88 115 SER A N 1
ATOM 901 C CA . SER A 1 115 ? -11.875 -3.635 3.76 1 97.88 115 SER A CA 1
ATOM 902 C C . SER A 1 115 ? -11.695 -3.846 2.26 1 97.88 115 SER A C 1
ATOM 904 O O . SER A 1 115 ? -12.602 -3.557 1.474 1 97.88 115 SER A O 1
ATOM 906 N N . ARG A 1 116 ? -10.477 -4.242 1.834 1 98.62 116 ARG A N 1
ATOM 907 C CA . ARG A 1 116 ? -10.227 -4.207 0.397 1 98.62 116 ARG A CA 1
ATOM 908 C C . ARG A 1 116 ? -8.977 -5 0.038 1 98.62 116 ARG A C 1
ATOM 910 O O . ARG A 1 116 ? -8.109 -5.227 0.888 1 98.62 116 ARG A O 1
ATOM 917 N N . LEU A 1 117 ? -8.977 -5.477 -1.172 1 98.88 117 LEU A N 1
ATOM 918 C CA . LEU A 1 117 ? -7.809 -5.973 -1.89 1 98.88 117 LEU A CA 1
ATOM 919 C C . LEU A 1 117 ? -7.352 -4.973 -2.945 1 98.88 117 LEU A C 1
ATOM 921 O O . LEU A 1 117 ? -8.133 -4.586 -3.82 1 98.88 117 LEU A O 1
ATOM 925 N N . GLN A 1 118 ? -6.113 -4.508 -2.797 1 98.88 118 GLN A N 1
ATOM 926 C CA . GLN A 1 118 ? -5.609 -3.463 -3.684 1 98.88 118 GLN A CA 1
ATOM 927 C C . GLN A 1 118 ? -4.246 -3.84 -4.258 1 98.88 118 GLN A C 1
ATOM 929 O O . GLN A 1 118 ? -3.443 -4.492 -3.59 1 98.88 118 GLN A O 1
ATOM 934 N N . TRP A 1 119 ? -4 -3.496 -5.5 1 98.75 119 TRP A N 1
ATOM 935 C CA . TRP A 1 119 ? -2.709 -3.668 -6.16 1 98.75 119 TRP A CA 1
ATOM 936 C C . TRP A 1 119 ? -2.543 -2.664 -7.297 1 98.75 119 TRP A C 1
ATOM 938 O O . TRP A 1 119 ? -3.381 -1.779 -7.48 1 98.75 119 TRP A O 1
ATOM 948 N N . ALA A 1 120 ? -1.398 -2.648 -7.984 1 98.5 120 ALA A N 1
ATOM 949 C CA . ALA A 1 120 ? -1.17 -1.821 -9.172 1 98.5 120 ALA A CA 1
ATOM 950 C C . ALA A 1 120 ? -0.829 -2.684 -10.383 1 98.5 120 ALA A C 1
ATOM 952 O O . ALA A 1 120 ? -0.199 -3.734 -10.25 1 98.5 120 ALA A O 1
ATOM 953 N N . VAL A 1 121 ? -1.302 -2.246 -11.5 1 98 121 VAL A N 1
ATOM 954 C CA . VAL A 1 121 ? -1.059 -2.957 -12.75 1 98 121 VAL A CA 1
ATOM 955 C C . VAL A 1 121 ? -0.479 -1.998 -13.781 1 98 121 VAL A C 1
ATOM 957 O O . VAL A 1 121 ? -0.86 -0.826 -13.836 1 98 121 VAL A O 1
ATOM 960 N N . LEU A 1 122 ? 0.448 -2.502 -14.57 1 97.62 122 LEU A N 1
ATOM 961 C CA . LEU A 1 122 ? 0.983 -1.715 -15.68 1 97.62 122 LEU A CA 1
ATOM 962 C C . LEU A 1 122 ? -0.102 -1.416 -16.703 1 97.62 122 LEU A C 1
ATOM 964 O O . LEU A 1 122 ? -0.845 -2.312 -17.109 1 97.62 122 LEU A O 1
ATOM 968 N N . ASP A 1 123 ? -0.139 -0.195 -17.188 1 95.38 123 ASP A N 1
ATOM 969 C CA . ASP A 1 123 ? -1.253 0.261 -18.016 1 95.38 123 ASP A CA 1
ATOM 970 C C . ASP A 1 123 ? -1.238 -0.417 -19.375 1 95.38 123 ASP A C 1
ATOM 972 O O . ASP A 1 123 ? -2.279 -0.544 -20.031 1 95.38 123 ASP A O 1
ATOM 976 N N . TRP A 1 124 ? -0.084 -0.829 -19.875 1 95.62 124 TRP A N 1
ATOM 977 C CA . TRP A 1 124 ? 0.01 -1.445 -21.203 1 95.62 124 TRP A CA 1
ATOM 978 C C . TRP A 1 124 ? -0.413 -2.91 -21.141 1 95.62 124 TRP A C 1
ATOM 980 O O . TRP A 1 124 ? -0.595 -3.547 -22.188 1 95.62 124 TRP A O 1
ATOM 990 N N . ASN A 1 125 ? -0.529 -3.484 -19.953 1 95 125 ASN A N 1
ATOM 991 C CA . ASN A 1 125 ? -0.835 -4.898 -19.766 1 95 125 ASN A CA 1
ATOM 992 C C . ASN A 1 125 ? -2.326 -5.176 -19.938 1 95 125 ASN A C 1
ATOM 994 O O . ASN A 1 125 ? -3.006 -5.551 -18.984 1 95 125 ASN A O 1
ATOM 998 N N . ALA A 1 126 ? -2.824 -5.156 -21.125 1 95.94 126 ALA A N 1
ATOM 999 C CA . ALA A 1 126 ? -4.25 -5.23 -21.438 1 95.94 126 ALA A CA 1
ATOM 1000 C C . ALA A 1 126 ? -4.848 -6.555 -20.969 1 95.94 126 ALA A C 1
ATOM 1002 O O . ALA A 1 126 ? -5.938 -6.578 -20.391 1 95.94 126 ALA A O 1
ATOM 1003 N N . PRO A 1 127 ? -4.172 -7.648 -21.188 1 94.12 127 PRO A N 1
ATOM 1004 C CA . PRO A 1 127 ? -4.754 -8.914 -20.734 1 94.12 127 PRO A CA 1
ATOM 1005 C C . PRO A 1 127 ? -4.977 -8.961 -19.234 1 94.12 127 PRO A C 1
ATOM 1007 O O . PRO A 1 127 ? -6.016 -9.438 -18.766 1 94.12 127 PRO A O 1
ATOM 1010 N N . SER A 1 128 ? -3.998 -8.469 -18.469 1 96.19 128 SER A N 1
ATOM 1011 C CA . SER A 1 128 ? -4.152 -8.438 -17.016 1 96.19 128 SER A CA 1
ATOM 1012 C C . SER A 1 128 ? -5.293 -7.516 -16.594 1 96.19 128 SER A C 1
ATOM 1014 O O . SER A 1 128 ? -6.078 -7.852 -15.703 1 96.19 128 SER A O 1
ATOM 1016 N N . ILE A 1 129 ? -5.355 -6.375 -17.203 1 97.62 129 ILE A N 1
ATOM 1017 C CA . ILE A 1 129 ? -6.391 -5.398 -16.875 1 97.62 129 ILE A CA 1
ATOM 1018 C C . ILE A 1 129 ? -7.77 -6.008 -17.125 1 97.62 129 ILE A C 1
ATOM 1020 O O . ILE A 1 129 ? -8.656 -5.922 -16.281 1 97.62 129 ILE A O 1
ATOM 1024 N N . ALA A 1 130 ? -7.965 -6.648 -18.281 1 97.12 130 ALA A N 1
ATOM 1025 C CA . ALA A 1 130 ? -9.227 -7.312 -18.609 1 97.12 130 ALA A CA 1
ATOM 1026 C C . ALA A 1 130 ? -9.539 -8.406 -17.594 1 97.12 130 ALA A C 1
ATOM 1028 O O . ALA A 1 130 ? -10.68 -8.555 -17.156 1 97.12 130 ALA A O 1
ATOM 1029 N N . PHE A 1 131 ? -8.523 -9.164 -17.266 1 97.31 131 PHE A N 1
ATOM 1030 C CA . PHE A 1 131 ? -8.633 -10.227 -16.266 1 97.31 131 PHE A CA 1
ATOM 1031 C C . PHE A 1 131 ? -9.102 -9.664 -14.93 1 97.31 131 PHE A C 1
ATOM 1033 O O . PHE A 1 131 ? -10.07 -10.164 -14.352 1 97.31 131 PHE A O 1
ATOM 1040 N N . TYR A 1 132 ? -8.508 -8.57 -14.438 1 98.31 132 TYR A N 1
ATOM 1041 C CA . TYR A 1 132 ? -8.852 -7.984 -13.148 1 98.31 132 TYR A CA 1
ATOM 1042 C C . TYR A 1 132 ? -10.266 -7.418 -13.172 1 98.31 132 TYR A C 1
ATOM 1044 O O . TYR A 1 132 ? -11.031 -7.605 -12.227 1 98.31 132 TYR A O 1
ATOM 1052 N N . LYS A 1 133 ? -10.602 -6.742 -14.242 1 98.06 133 LYS A N 1
ATOM 1053 C CA . LYS A 1 133 ? -11.945 -6.203 -14.375 1 98.06 133 LYS A CA 1
ATOM 1054 C C . LYS A 1 133 ? -12.992 -7.312 -14.32 1 98.06 133 LYS A C 1
ATOM 1056 O O . LYS A 1 133 ? -14.047 -7.148 -13.703 1 98.06 133 LYS A O 1
ATOM 1061 N N . SER A 1 134 ? -12.703 -8.414 -14.93 1 97.44 134 SER A N 1
ATOM 1062 C CA . SER A 1 134 ? -13.617 -9.547 -14.945 1 97.44 134 SER A CA 1
ATOM 1063 C C . SER A 1 134 ? -13.844 -10.086 -13.539 1 97.44 134 SER A C 1
ATOM 1065 O O . SER A 1 134 ? -14.844 -10.758 -13.281 1 97.44 134 SER A O 1
ATOM 1067 N N . LEU A 1 135 ? -12.961 -9.82 -12.602 1 97.62 135 LEU A N 1
ATOM 1068 C CA . LEU A 1 135 ? -13.039 -10.312 -11.227 1 97.62 135 LEU A CA 1
ATOM 1069 C C . LEU A 1 135 ? -13.664 -9.258 -10.312 1 97.62 135 LEU A C 1
ATOM 1071 O O . LEU A 1 135 ? -13.711 -9.438 -9.094 1 97.62 135 LEU A O 1
ATOM 1075 N N . GLY A 1 136 ? -14.055 -8.102 -10.859 1 98 136 GLY A N 1
ATOM 1076 C CA . GLY A 1 136 ? -14.742 -7.074 -10.078 1 98 136 GLY A CA 1
ATOM 1077 C C . GLY A 1 136 ? -13.82 -5.957 -9.625 1 98 136 GLY A C 1
ATOM 1078 O O . GLY A 1 136 ? -14.211 -5.113 -8.82 1 98 136 GLY A O 1
ATOM 1079 N N . ALA A 1 137 ? -12.625 -5.938 -10.172 1 98.5 137 ALA A N 1
ATOM 1080 C CA . ALA A 1 137 ? -11.695 -4.871 -9.805 1 98.5 137 ALA A CA 1
ATOM 1081 C C . ALA A 1 137 ? -12.086 -3.551 -10.461 1 98.5 137 ALA A C 1
ATOM 1083 O O . ALA A 1 137 ? -12.492 -3.525 -11.625 1 98.5 137 ALA A O 1
ATOM 1084 N N . GLU A 1 138 ? -12.039 -2.545 -9.695 1 98.44 138 GLU A N 1
ATOM 1085 C CA . GLU A 1 138 ? -12.117 -1.187 -10.219 1 98.44 138 GLU A CA 1
ATOM 1086 C C . GLU A 1 138 ? -10.734 -0.594 -10.445 1 98.44 138 GLU A C 1
ATOM 1088 O O . GLU A 1 138 ? -9.828 -0.781 -9.625 1 98.44 138 GLU A O 1
ATOM 1093 N N . LEU A 1 139 ? -10.602 0.061 -11.57 1 98 139 LEU A N 1
ATOM 1094 C CA . LEU A 1 139 ? -9.391 0.833 -11.805 1 98 139 LEU A CA 1
ATOM 1095 C C . LEU A 1 139 ? -9.516 2.238 -11.227 1 98 139 LEU A C 1
ATOM 1097 O O . LEU A 1 139 ? -10.469 2.961 -11.539 1 98 139 LEU A O 1
ATOM 1101 N N . MET A 1 140 ? -8.578 2.592 -10.312 1 97.5 140 MET A N 1
ATOM 1102 C CA . MET A 1 140 ? -8.578 3.912 -9.688 1 97.5 140 MET A CA 1
ATOM 1103 C C . MET A 1 140 ? -7.848 4.926 -10.562 1 97.5 140 MET A C 1
ATOM 1105 O O . MET A 1 140 ? -6.84 5.5 -10.148 1 97.5 140 MET A O 1
ATOM 1109 N N . ASP A 1 141 ? -8.469 5.211 -11.711 1 95.38 141 ASP A N 1
ATOM 1110 C CA . ASP A 1 141 ? -7.812 5.977 -12.766 1 95.38 141 ASP A CA 1
ATOM 1111 C C . ASP A 1 141 ? -7.66 7.441 -12.367 1 95.38 141 ASP A C 1
ATOM 1113 O O . ASP A 1 141 ? -6.863 8.172 -12.961 1 95.38 141 ASP A O 1
ATOM 1117 N N . GLU A 1 142 ? -8.367 7.914 -11.398 1 96.38 142 GLU A N 1
ATOM 1118 C CA . GLU A 1 142 ? -8.273 9.305 -10.969 1 96.38 142 GLU A CA 1
ATOM 1119 C C . GLU A 1 142 ? -7.098 9.516 -10.023 1 96.38 142 GLU A C 1
ATOM 1121 O O . GLU A 1 142 ? -6.762 10.648 -9.68 1 96.38 142 GLU A O 1
ATOM 1126 N N . TRP A 1 143 ? -6.5 8.43 -9.594 1 97.62 143 TRP A N 1
ATOM 1127 C CA . TRP A 1 143 ? -5.398 8.508 -8.641 1 97.62 143 TRP A CA 1
ATOM 1128 C C . TRP A 1 143 ? -4.074 8.148 -9.312 1 97.62 143 TRP A C 1
ATOM 1130 O O . TRP A 1 143 ? -4.012 7.215 -10.109 1 97.62 143 TRP A O 1
ATOM 1140 N N . THR A 1 144 ? -3.074 8.836 -8.969 1 98.06 144 THR A N 1
ATOM 1141 C CA . THR A 1 144 ? -1.734 8.547 -9.469 1 98.06 144 THR A CA 1
ATOM 1142 C C . THR A 1 144 ? -0.777 8.273 -8.312 1 98.06 144 THR A C 1
ATOM 1144 O O . THR A 1 144 ? -0.754 9.016 -7.328 1 98.06 144 THR A O 1
ATOM 1147 N N . ILE A 1 145 ? -0.054 7.176 -8.453 1 98.44 145 ILE A N 1
ATOM 1148 C CA . ILE A 1 145 ? 0.927 6.812 -7.434 1 98.44 145 ILE A CA 1
ATOM 1149 C C . ILE A 1 145 ? 2.109 7.777 -7.488 1 98.44 145 ILE A C 1
ATOM 1151 O O . ILE A 1 145 ? 2.605 8.102 -8.57 1 98.44 145 ILE A O 1
ATOM 1155 N N . CYS A 1 146 ? 2.525 8.281 -6.34 1 98.81 146 CYS A N 1
ATOM 1156 C CA . CYS A 1 146 ? 3.736 9.07 -6.156 1 98.81 146 CYS A CA 1
ATOM 1157 C C . CYS A 1 146 ? 4.785 8.289 -5.375 1 98.81 146 CYS A C 1
ATOM 1159 O O . CYS A 1 146 ? 4.449 7.527 -4.469 1 98.81 146 CYS A O 1
ATOM 1161 N N . ARG A 1 147 ? 6.02 8.531 -5.793 1 98.75 147 ARG A N 1
ATOM 1162 C CA . ARG A 1 147 ? 7.086 7.789 -5.129 1 98.75 147 ARG A CA 1
ATOM 1163 C C . ARG A 1 147 ? 8.336 8.656 -4.965 1 98.75 147 ARG A C 1
ATOM 1165 O O . ARG A 1 147 ? 8.711 9.391 -5.879 1 98.75 147 ARG A O 1
ATOM 1172 N N . VAL A 1 148 ? 8.914 8.672 -3.779 1 98.75 148 VAL A N 1
ATOM 1173 C CA . VAL A 1 148 ? 10.25 9.211 -3.525 1 98.75 148 VAL A CA 1
ATOM 1174 C C . VAL A 1 148 ? 11.172 8.094 -3.045 1 98.75 148 VAL A C 1
ATOM 1176 O O . VAL A 1 148 ? 10.867 7.395 -2.078 1 98.75 148 VAL A O 1
ATOM 1179 N N . SER A 1 149 ? 12.273 7.863 -3.715 1 98.38 149 SER A N 1
ATOM 1180 C CA . SER A 1 149 ? 13.211 6.785 -3.393 1 98.38 149 SER A CA 1
ATOM 1181 C C . SER A 1 149 ? 14.641 7.18 -3.73 1 98.38 149 SER A C 1
ATOM 1183 O O . SER A 1 149 ? 14.883 8.25 -4.281 1 98.38 149 SER A O 1
ATOM 1185 N N . GLY A 1 150 ? 15.562 6.359 -3.332 1 97.06 150 GLY A N 1
ATOM 1186 C CA . GLY A 1 150 ? 16.969 6.57 -3.674 1 97.06 150 GLY A CA 1
ATOM 1187 C C . GLY A 1 150 ? 17.484 7.93 -3.238 1 97.06 150 GLY A C 1
ATOM 1188 O O . GLY A 1 150 ? 17.219 8.367 -2.115 1 97.06 150 GLY A O 1
ATOM 1189 N N . PRO A 1 151 ? 18.281 8.57 -4.125 1 97.5 151 PRO A N 1
ATOM 1190 C CA . PRO A 1 151 ? 18.875 9.859 -3.789 1 97.5 151 PRO A CA 1
ATOM 1191 C C . PRO A 1 151 ? 17.844 10.922 -3.451 1 97.5 151 PRO A C 1
ATOM 1193 O O . PRO A 1 151 ? 18.078 11.766 -2.582 1 97.5 151 PRO A O 1
ATOM 1196 N N . ALA A 1 152 ? 16.734 10.844 -4.121 1 98.25 152 ALA A N 1
ATOM 1197 C CA . ALA A 1 152 ? 15.68 11.82 -3.852 1 98.25 152 ALA A CA 1
ATOM 1198 C C . ALA A 1 152 ? 15.133 11.664 -2.436 1 98.25 152 ALA A C 1
ATOM 1200 O O . ALA A 1 152 ? 14.797 12.656 -1.779 1 98.25 152 ALA A O 1
ATOM 1201 N N . LEU A 1 153 ? 15.031 10.43 -1.96 1 98.62 153 LEU A N 1
ATOM 1202 C CA . LEU A 1 153 ? 14.562 10.164 -0.604 1 98.62 153 LEU A CA 1
ATOM 1203 C C . LEU A 1 153 ? 15.539 10.727 0.426 1 98.62 153 LEU A C 1
ATOM 1205 O O . LEU A 1 153 ? 15.125 11.375 1.391 1 98.62 153 LEU A O 1
ATOM 1209 N N . ALA A 1 154 ? 16.797 10.461 0.224 1 98.31 154 ALA A N 1
ATOM 1210 C CA . ALA A 1 154 ? 17.844 10.992 1.112 1 98.31 154 ALA A CA 1
ATOM 1211 C C . ALA A 1 154 ? 17.828 12.516 1.117 1 98.31 154 ALA A C 1
ATOM 1213 O O . ALA A 1 154 ? 17.938 13.141 2.176 1 98.31 154 ALA A O 1
ATOM 1214 N N . ALA A 1 155 ? 17.672 13.133 -0.075 1 98.5 155 ALA A N 1
ATOM 1215 C CA . ALA A 1 155 ? 17.656 14.594 -0.195 1 98.5 155 ALA A CA 1
ATOM 1216 C C . ALA A 1 155 ? 16.438 15.18 0.532 1 98.5 155 ALA A C 1
ATOM 1218 O O . ALA A 1 155 ? 16.562 16.203 1.206 1 98.5 155 ALA A O 1
ATOM 1219 N N . LEU A 1 156 ? 15.312 14.492 0.381 1 98.38 156 LEU A N 1
ATOM 1220 C CA . LEU A 1 156 ? 14.109 14.945 1.069 1 98.38 156 LEU A CA 1
ATOM 1221 C C . LEU A 1 156 ? 14.289 14.883 2.582 1 98.38 156 LEU A C 1
ATOM 1223 O O . LEU A 1 156 ? 13.93 15.82 3.297 1 98.38 156 LEU A O 1
ATOM 1227 N N . ALA A 1 157 ? 14.844 13.797 3.078 1 98.31 157 ALA A N 1
ATOM 1228 C CA . ALA A 1 157 ? 15.078 13.609 4.508 1 98.31 157 ALA A CA 1
ATOM 1229 C C . ALA A 1 157 ? 15.945 14.734 5.07 1 98.31 157 ALA A C 1
ATOM 1231 O O . ALA A 1 157 ? 15.75 15.172 6.207 1 98.31 157 ALA A O 1
ATOM 1232 N N . GLU A 1 158 ? 16.828 15.25 4.258 1 97 158 GLU A N 1
ATOM 1233 C CA . GLU A 1 158 ? 17.781 16.266 4.691 1 97 158 GLU A CA 1
ATOM 1234 C C . GLU A 1 158 ? 17.219 17.672 4.488 1 97 158 GLU A C 1
ATOM 1236 O O . GLU A 1 158 ? 17.812 18.656 4.938 1 97 158 GLU A O 1
ATOM 1241 N N . GLY A 1 159 ? 16.078 17.766 3.859 1 93.75 159 GLY A N 1
ATOM 1242 C CA . GLY A 1 159 ? 15.523 19.078 3.553 1 93.75 159 GLY A CA 1
ATOM 1243 C C . GLY A 1 159 ? 16.25 19.781 2.424 1 93.75 159 GLY A C 1
ATOM 1244 O O . GLY A 1 159 ? 16.234 21.016 2.346 1 93.75 159 GLY A O 1
ATOM 1245 N N . ALA A 1 160 ? 16.984 19.047 1.597 1 87.81 160 ALA A N 1
ATOM 1246 C CA . ALA A 1 160 ? 17.766 19.625 0.503 1 87.81 160 ALA A CA 1
ATOM 1247 C C . ALA A 1 160 ? 16.906 19.844 -0.733 1 87.81 160 ALA A C 1
ATOM 1249 O O . ALA A 1 160 ? 17.406 20.234 -1.787 1 87.81 160 ALA A O 1
ATOM 1250 N N . ARG A 1 161 ? 15.766 19.594 -0.718 1 75.12 161 ARG A N 1
ATOM 1251 C CA . ARG A 1 161 ? 14.789 19.891 -1.765 1 75.12 161 ARG A CA 1
ATOM 1252 C C . ARG A 1 161 ? 13.789 20.922 -1.297 1 75.12 161 ARG A C 1
ATOM 1254 O O . ARG A 1 161 ? 13.547 21.078 -0.097 1 75.12 161 ARG A O 1
ATOM 1261 N N . MET B 1 1 ? 6.559 31.406 15.711 1 81.75 1 MET B N 1
ATOM 1262 C CA . MET B 1 1 ? 5.953 30.359 14.891 1 81.75 1 MET B CA 1
ATOM 1263 C C . MET B 1 1 ? 6.688 29.047 15.062 1 81.75 1 MET B C 1
ATOM 1265 O O . MET B 1 1 ? 7.891 28.953 14.82 1 81.75 1 MET B O 1
ATOM 1269 N N . SER B 1 2 ? 5.965 28.172 15.773 1 94.44 2 SER B N 1
ATOM 1270 C CA . SER B 1 2 ? 6.629 26.922 16.109 1 94.44 2 SER B CA 1
ATOM 1271 C C . SER B 1 2 ? 5.945 25.734 15.438 1 94.44 2 SER B C 1
ATOM 1273 O O . SER B 1 2 ? 4.719 25.609 15.469 1 94.44 2 SER B O 1
ATOM 1275 N N . LEU B 1 3 ? 6.656 25 14.656 1 98 3 LEU B N 1
ATOM 1276 C CA . LEU B 1 3 ? 6.191 23.75 14.039 1 98 3 LEU B CA 1
ATOM 1277 C C . LEU B 1 3 ? 6.82 22.547 14.719 1 98 3 LEU B C 1
ATOM 1279 O O . LEU B 1 3 ? 8.047 22.469 14.844 1 98 3 LEU B O 1
ATOM 1283 N N . THR B 1 4 ? 5.977 21.656 15.242 1 98.25 4 THR B N 1
ATOM 1284 C CA . THR B 1 4 ? 6.445 20.406 15.805 1 98.25 4 THR B CA 1
ATOM 1285 C C . THR B 1 4 ? 5.691 19.219 15.203 1 98.25 4 THR B C 1
ATOM 1287 O O . THR B 1 4 ? 4.512 19.344 14.859 1 98.25 4 THR B O 1
ATOM 1290 N N . ILE B 1 5 ? 6.32 18.141 15.008 1 98.62 5 ILE B N 1
ATOM 1291 C CA . ILE B 1 5 ? 5.711 16.906 14.539 1 98.62 5 ILE B CA 1
ATOM 1292 C C . ILE B 1 5 ? 5.891 15.812 15.586 1 98.62 5 ILE B C 1
ATOM 1294 O O . ILE B 1 5 ? 6.996 15.609 16.094 1 98.62 5 ILE B O 1
ATOM 1298 N N . ARG B 1 6 ? 4.852 15.211 15.906 1 98.44 6 ARG B N 1
ATOM 1299 C CA . ARG B 1 6 ? 4.879 14.141 16.906 1 98.44 6 ARG B CA 1
ATOM 1300 C C . ARG B 1 6 ? 3.896 13.031 16.547 1 98.44 6 ARG B C 1
ATOM 1302 O O . ARG B 1 6 ? 2.979 13.242 15.75 1 98.44 6 ARG B O 1
ATOM 1309 N N . ARG B 1 7 ? 4.066 11.852 17.203 1 98.44 7 ARG B N 1
ATOM 1310 C CA . ARG B 1 7 ? 3.088 10.773 17.062 1 98.44 7 ARG B CA 1
ATOM 1311 C C . ARG B 1 7 ? 1.766 11.148 17.734 1 98.44 7 ARG B C 1
ATOM 1313 O O . ARG B 1 7 ? 1.75 11.836 18.75 1 98.44 7 ARG B O 1
ATOM 1320 N N . ALA B 1 8 ? 0.68 10.695 17.078 1 98.81 8 ALA B N 1
ATOM 1321 C CA . ALA B 1 8 ? -0.624 10.812 17.734 1 98.81 8 ALA B CA 1
ATOM 1322 C C . ALA B 1 8 ? -0.646 10.055 19.047 1 98.81 8 ALA B C 1
ATOM 1324 O O . ALA B 1 8 ? -0.091 8.961 19.156 1 98.81 8 ALA B O 1
ATOM 1325 N N . ARG B 1 9 ? -1.26 10.672 20.047 1 98.06 9 ARG B N 1
ATOM 1326 C CA . ARG B 1 9 ? -1.366 10.055 21.359 1 98.06 9 ARG B CA 1
ATOM 1327 C C . ARG B 1 9 ? -2.6 9.164 21.453 1 98.06 9 ARG B C 1
ATOM 1329 O O . ARG B 1 9 ? -3.561 9.344 20.703 1 98.06 9 ARG B O 1
ATOM 1336 N N . PRO B 1 10 ? -2.629 8.164 22.422 1 96.75 10 PRO B N 1
ATOM 1337 C CA . PRO B 1 10 ? -3.721 7.191 22.5 1 96.75 10 PRO B CA 1
ATOM 1338 C C . PRO B 1 10 ? -5.086 7.852 22.688 1 96.75 10 PRO B C 1
ATOM 1340 O O . PRO B 1 10 ? -6.105 7.297 22.266 1 96.75 10 PRO B O 1
ATOM 1343 N N . ASP B 1 11 ? -5.137 9.031 23.234 1 97.19 11 ASP B N 1
ATOM 1344 C CA . ASP B 1 11 ? -6.418 9.688 23.469 1 97.19 11 ASP B CA 1
ATOM 1345 C C . ASP B 1 11 ? -6.781 10.617 22.328 1 97.19 11 ASP B C 1
ATOM 1347 O O . ASP B 1 11 ? -7.746 11.383 22.422 1 97.19 11 ASP B O 1
ATOM 1351 N N . GLU B 1 12 ? -6.105 10.5 21.203 1 98.69 12 GLU B N 1
ATOM 1352 C CA . GLU B 1 12 ? -6.309 11.469 20.125 1 98.69 12 GLU B CA 1
ATOM 1353 C C . GLU B 1 12 ? -6.898 10.797 18.891 1 98.69 12 GLU B C 1
ATOM 1355 O O . GLU B 1 12 ? -6.785 11.328 17.781 1 98.69 12 GLU B O 1
ATOM 1360 N N . ALA B 1 13 ? -7.516 9.633 19.094 1 98.62 13 ALA B N 1
ATOM 1361 C CA . ALA B 1 13 ? -8.195 9.008 17.953 1 98.62 13 ALA B CA 1
ATOM 1362 C C . ALA B 1 13 ? -9.258 9.938 17.375 1 98.62 13 ALA B C 1
ATOM 1364 O O . ALA B 1 13 ? -9.477 9.969 16.156 1 98.62 13 ALA B O 1
ATOM 1365 N N . GLY B 1 14 ? -9.93 10.625 18.25 1 98.69 14 GLY B N 1
ATOM 1366 C CA . GLY B 1 14 ? -10.922 11.586 17.797 1 98.69 14 GLY B CA 1
ATOM 1367 C C . GLY B 1 14 ? -10.344 12.68 16.922 1 98.69 14 GLY B C 1
ATOM 1368 O O . GLY B 1 14 ? -10.938 13.062 15.914 1 98.69 14 GLY B O 1
ATOM 1369 N N . LEU B 1 15 ? -9.211 13.227 17.328 1 98.81 15 LEU B N 1
ATOM 1370 C CA . LEU B 1 15 ? -8.523 14.234 16.531 1 98.81 15 LEU B CA 1
ATOM 1371 C C . LEU B 1 15 ? -8.148 13.688 15.164 1 98.81 15 LEU B C 1
ATOM 1373 O O . LEU B 1 15 ? -8.414 14.32 14.141 1 98.81 15 LEU B O 1
ATOM 1377 N N . VAL B 1 16 ? -7.562 12.484 15.141 1 98.88 16 VAL B N 1
ATOM 1378 C CA . VAL B 1 16 ? -7.152 11.867 13.883 1 98.88 16 VAL B CA 1
ATOM 1379 C C . VAL B 1 16 ? -8.367 11.672 12.984 1 98.88 16 VAL B C 1
ATOM 1381 O O . VAL B 1 16 ? -8.328 12.023 11.797 1 98.88 16 VAL B O 1
ATOM 1384 N N . PHE B 1 17 ? -9.469 11.203 13.578 1 98.88 17 PHE B N 1
ATOM 1385 C CA . PHE B 1 17 ? -10.672 10.945 12.797 1 98.88 17 PHE B CA 1
ATOM 1386 C C . PHE B 1 17 ? -11.25 12.242 12.242 1 98.88 17 PHE B C 1
ATOM 1388 O O . PHE B 1 17 ? -11.719 12.281 11.109 1 98.88 17 PHE B O 1
ATOM 1395 N N . SER B 1 18 ? -11.188 13.289 13.016 1 98.75 18 SER B N 1
ATOM 1396 C CA . SER B 1 18 ? -11.68 14.578 12.539 1 98.75 18 SER B CA 1
ATOM 1397 C C . SER B 1 18 ? -10.859 15.078 11.352 1 98.75 18 SER B C 1
ATOM 1399 O O . SER B 1 18 ? -11.414 15.641 10.406 1 98.75 18 SER B O 1
ATOM 1401 N N . LEU B 1 19 ? -9.57 14.898 11.352 1 98.81 19 LEU B N 1
ATOM 1402 C CA . LEU B 1 19 ? -8.703 15.305 10.25 1 98.81 19 LEU B CA 1
ATOM 1403 C C . LEU B 1 19 ? -8.945 14.445 9.016 1 98.81 19 LEU B C 1
ATOM 1405 O O . LEU B 1 19 ? -8.898 14.945 7.887 1 98.81 19 LEU B O 1
ATOM 1409 N N . VAL B 1 20 ? -9.219 13.125 9.227 1 98.81 20 VAL B N 1
ATOM 1410 C CA . VAL B 1 20 ? -9.594 12.25 8.117 1 98.81 20 VAL B CA 1
ATOM 1411 C C . VAL B 1 20 ? -10.852 12.789 7.438 1 98.81 20 VAL B C 1
ATOM 1413 O O . VAL B 1 20 ? -10.914 12.859 6.207 1 98.81 20 VAL B O 1
ATOM 1416 N N . ARG B 1 21 ? -11.781 13.18 8.234 1 98.75 21 ARG B N 1
ATOM 1417 C CA . ARG B 1 21 ? -13.039 13.688 7.684 1 98.75 21 ARG B CA 1
ATOM 1418 C C . ARG B 1 21 ? -12.828 15.016 6.977 1 98.75 21 ARG B C 1
ATOM 1420 O O . ARG B 1 21 ? -13.445 15.281 5.938 1 98.75 21 ARG B O 1
ATOM 1427 N N . GLU B 1 22 ? -12 15.891 7.512 1 98.62 22 GLU B N 1
ATOM 1428 C CA . GLU B 1 22 ? -11.672 17.156 6.848 1 98.62 22 GLU B CA 1
ATOM 1429 C C . GLU B 1 22 ? -10.992 16.906 5.504 1 98.62 22 GLU B C 1
ATOM 1431 O O . GLU B 1 22 ? -11.297 17.578 4.516 1 98.62 22 GLU B O 1
ATOM 1436 N N . LEU B 1 23 ? -10.094 15.945 5.488 1 98.44 23 LEU B N 1
ATOM 1437 C CA . LEU B 1 23 ? -9.453 15.555 4.238 1 98.44 23 LEU B CA 1
ATOM 1438 C C . LEU B 1 23 ? -10.484 15.062 3.227 1 98.44 23 LEU B C 1
ATOM 1440 O O . LEU B 1 23 ? -10.484 15.5 2.072 1 98.44 23 LEU B O 1
ATOM 1444 N N . ALA B 1 24 ? -11.32 14.156 3.676 1 98.44 24 ALA B N 1
ATOM 1445 C CA . ALA B 1 24 ? -12.352 13.602 2.803 1 98.44 24 ALA B CA 1
ATOM 1446 C C . ALA B 1 24 ? -13.227 14.703 2.217 1 98.44 24 ALA B C 1
ATOM 1448 O O . ALA B 1 24 ? -13.594 14.656 1.039 1 98.44 24 ALA B O 1
ATOM 1449 N N . GLU B 1 25 ? -13.57 15.648 3.049 1 98 25 GLU B N 1
ATOM 1450 C CA . GLU B 1 25 ? -14.367 16.781 2.578 1 98 25 GLU B CA 1
ATOM 1451 C C . GLU B 1 25 ? -13.633 17.562 1.492 1 98 25 GLU B C 1
ATOM 1453 O O . GLU B 1 25 ? -14.211 17.875 0.449 1 98 25 GLU B O 1
ATOM 1458 N N . TYR B 1 26 ? -12.422 17.828 1.75 1 95.69 26 TYR B N 1
ATOM 1459 C CA . TYR B 1 26 ? -11.602 18.547 0.784 1 95.69 26 TYR B CA 1
ATOM 1460 C C . TYR B 1 26 ? -11.539 17.797 -0.545 1 95.69 26 TYR B C 1
ATOM 1462 O O . TYR B 1 26 ? -11.609 18.422 -1.611 1 95.69 26 TYR B O 1
ATOM 1470 N N . GLU B 1 27 ? -11.414 16.453 -0.472 1 95.81 27 GLU B N 1
ATOM 1471 C CA . GLU B 1 27 ? -11.281 15.617 -1.662 1 95.81 27 GLU B CA 1
ATOM 1472 C C . GLU B 1 27 ? -12.641 15.312 -2.281 1 95.81 27 GLU B C 1
ATOM 1474 O O . GLU B 1 27 ? -12.727 14.609 -3.293 1 95.81 27 GLU B O 1
ATOM 1479 N N . LYS B 1 28 ? -13.75 15.883 -1.723 1 96.44 28 LYS B N 1
ATOM 1480 C CA . LYS B 1 28 ? -15.117 15.641 -2.164 1 96.44 28 LYS B CA 1
ATOM 1481 C C . LYS B 1 28 ? -15.477 14.156 -2.066 1 96.44 28 LYS B C 1
ATOM 1483 O O . LYS B 1 28 ? -16.203 13.633 -2.918 1 96.44 28 LYS B O 1
ATOM 1488 N N . LEU B 1 29 ? -14.953 13.508 -0.996 1 97 29 LEU B N 1
ATOM 1489 C CA . LEU B 1 29 ? -15.156 12.07 -0.831 1 97 29 LEU B CA 1
ATOM 1490 C C . LEU B 1 29 ? -15.719 11.758 0.552 1 97 29 LEU B C 1
ATOM 1492 O O . LEU B 1 29 ? -15.586 10.633 1.042 1 97 29 LEU B O 1
ATOM 1496 N N . LEU B 1 30 ? -16.266 12.734 1.211 1 97.38 30 LEU B N 1
ATOM 1497 C CA . LEU B 1 30 ? -16.797 12.539 2.559 1 97.38 30 LEU B CA 1
ATOM 1498 C C . LEU B 1 30 ? -17.828 11.422 2.586 1 97.38 30 LEU B C 1
ATOM 1500 O O . LEU B 1 30 ? -17.906 10.672 3.561 1 97.38 30 LEU B O 1
ATOM 1504 N N . HIS B 1 31 ? -18.625 11.281 1.495 1 97.44 31 HIS B N 1
ATOM 1505 C CA . HIS B 1 31 ? -19.688 10.281 1.401 1 97.44 31 HIS B CA 1
ATOM 1506 C C . HIS B 1 31 ? -19.109 8.867 1.399 1 97.44 31 HIS B C 1
ATOM 1508 O O . HIS B 1 31 ? -19.828 7.895 1.621 1 97.44 31 HIS B O 1
ATOM 1514 N N . GLU B 1 32 ? -17.812 8.727 1.221 1 96.94 32 GLU B N 1
ATOM 1515 C CA . GLU B 1 32 ? -17.156 7.426 1.165 1 96.94 32 GLU B CA 1
ATOM 1516 C C . GLU B 1 32 ? -16.656 6.996 2.543 1 96.94 32 GLU B C 1
ATOM 1518 O O . GLU B 1 32 ? -16.234 5.852 2.729 1 96.94 32 GLU B O 1
ATOM 1523 N N . VAL B 1 33 ? -16.703 7.883 3.52 1 98.5 33 VAL B N 1
ATOM 1524 C CA . VAL B 1 33 ? -16.172 7.578 4.84 1 98.5 33 VAL B CA 1
ATOM 1525 C C . VAL B 1 33 ? -17.156 6.73 5.621 1 98.5 33 VAL B C 1
ATOM 1527 O O . VAL B 1 33 ? -18.266 7.176 5.914 1 98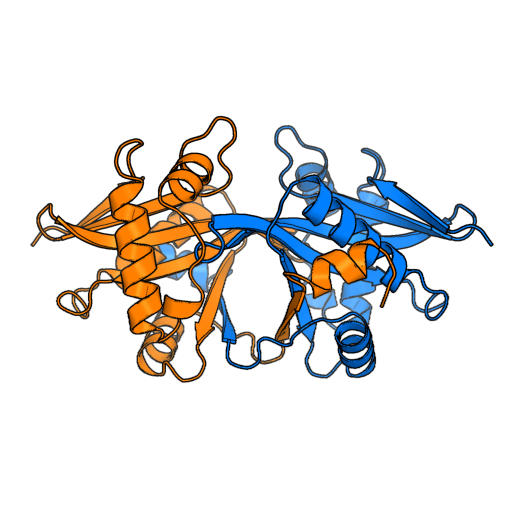.5 33 VAL B O 1
ATOM 1530 N N . GLN B 1 34 ? -16.75 5.547 5.941 1 98.31 34 GLN B N 1
ATOM 1531 C CA . GLN B 1 34 ? -17.562 4.617 6.723 1 98.31 34 GLN B CA 1
ATOM 1532 C C . GLN B 1 34 ? -16.953 4.383 8.102 1 98.31 34 GLN B C 1
ATOM 1534 O O . GLN B 1 34 ? -17.609 3.855 9 1 98.31 34 GLN B O 1
ATOM 1539 N N . ALA B 1 35 ? -15.773 4.793 8.242 1 98.56 35 ALA B N 1
ATOM 1540 C CA . ALA B 1 35 ? -15.016 4.547 9.469 1 98.56 35 ALA B CA 1
ATOM 1541 C C . ALA B 1 35 ? -15.656 5.254 10.656 1 98.56 35 ALA B C 1
ATOM 1543 O O . ALA B 1 35 ? -16.328 6.277 10.492 1 98.56 35 ALA B O 1
ATOM 1544 N N . SER B 1 36 ? -15.43 4.703 11.859 1 98.44 36 SER B N 1
ATOM 1545 C CA . SER B 1 36 ? -15.727 5.359 13.125 1 98.44 36 SER B CA 1
ATOM 1546 C C . SER B 1 36 ? -14.453 5.746 13.867 1 98.44 36 SER B C 1
ATOM 1548 O O . SER B 1 36 ? -13.359 5.293 13.508 1 98.44 36 SER B O 1
ATOM 1550 N N . GLU B 1 37 ? -14.641 6.598 14.828 1 98.5 37 GLU B N 1
ATOM 1551 C CA . GLU B 1 37 ? -13.523 6.926 15.711 1 98.5 37 GLU B CA 1
ATOM 1552 C C . GLU B 1 37 ? -12.938 5.668 16.344 1 98.5 37 GLU B C 1
ATOM 1554 O O . GLU B 1 37 ? -11.719 5.559 16.516 1 98.5 37 GLU B O 1
ATOM 1559 N N . ALA B 1 38 ? -13.812 4.758 16.719 1 98.38 38 ALA B N 1
ATOM 1560 C CA . ALA B 1 38 ? -13.383 3.518 17.359 1 98.38 38 ALA B CA 1
ATOM 1561 C C . ALA B 1 38 ? -12.516 2.684 16.422 1 98.38 38 ALA B C 1
ATOM 1563 O O . ALA B 1 38 ? -11.555 2.045 16.859 1 98.38 38 ALA B O 1
ATOM 1564 N N . ASP B 1 39 ? -12.859 2.625 15.156 1 98.31 39 ASP B N 1
ATOM 1565 C CA . ASP B 1 39 ? -12.055 1.92 14.164 1 98.31 39 ASP B CA 1
ATOM 1566 C C . ASP B 1 39 ? -10.633 2.48 14.109 1 98.31 39 ASP B C 1
ATOM 1568 O O . ASP B 1 39 ? -9.664 1.723 14.102 1 98.31 39 ASP B O 1
ATOM 1572 N N . ILE B 1 40 ? -10.586 3.82 14.086 1 98.69 40 ILE B N 1
ATOM 1573 C CA . ILE B 1 40 ? -9.297 4.508 14.023 1 98.69 40 ILE B CA 1
ATOM 1574 C C . ILE B 1 40 ? -8.508 4.25 15.297 1 98.69 40 ILE B C 1
ATOM 1576 O O . ILE B 1 40 ? -7.309 3.971 15.25 1 98.69 40 ILE B O 1
ATOM 1580 N N . ALA B 1 41 ? -9.141 4.305 16.422 1 98.62 41 ALA B N 1
ATOM 1581 C CA . ALA B 1 41 ? -8.492 4.043 17.703 1 98.62 41 ALA B CA 1
ATOM 1582 C C . ALA B 1 41 ? -7.879 2.643 17.719 1 98.62 41 ALA B C 1
ATOM 1584 O O . ALA B 1 41 ? -6.738 2.463 18.156 1 98.62 41 ALA B O 1
ATOM 1585 N N . GLU B 1 42 ? -8.625 1.688 17.281 1 98.06 42 GLU B N 1
ATOM 1586 C CA . GLU B 1 42 ? -8.148 0.309 17.281 1 98.06 42 GLU B CA 1
ATOM 1587 C C . GLU B 1 42 ? -6.945 0.142 16.359 1 98.06 42 GLU B C 1
ATOM 1589 O O . GLU B 1 42 ? -5.969 -0.519 16.719 1 98.06 42 GLU B O 1
ATOM 1594 N N . ALA B 1 43 ? -7.016 0.758 15.188 1 98.31 43 ALA B N 1
ATOM 1595 C CA . ALA B 1 43 ? -5.961 0.605 14.188 1 98.31 43 ALA B CA 1
ATOM 1596 C C . ALA B 1 43 ? -4.664 1.255 14.656 1 98.31 43 ALA B C 1
ATOM 1598 O O . ALA B 1 43 ? -3.572 0.758 14.367 1 98.31 43 ALA B O 1
ATOM 1599 N N . LEU B 1 44 ? -4.785 2.352 15.375 1 98.62 44 LEU B N 1
ATOM 1600 C CA . LEU B 1 44 ? -3.619 3.139 15.758 1 98.62 44 LEU B CA 1
ATOM 1601 C C . LEU B 1 44 ? -3.057 2.664 17.094 1 98.62 44 LEU B C 1
ATOM 1603 O O . LEU B 1 44 ? -1.843 2.693 17.312 1 98.62 44 LEU B O 1
ATOM 1607 N N . PHE B 1 45 ? -3.965 2.227 18 1 98.19 45 PHE B N 1
ATOM 1608 C CA . PHE B 1 45 ? -3.523 2.115 19.391 1 98.19 45 PHE B CA 1
ATOM 1609 C C . PHE B 1 45 ? -3.906 0.761 19.969 1 98.19 45 PHE B C 1
ATOM 1611 O O . PHE B 1 45 ? -3.68 0.502 21.156 1 98.19 45 PHE B O 1
ATOM 1618 N N . GLY B 1 46 ? -4.555 -0.087 19.203 1 96.81 46 GLY B N 1
ATOM 1619 C CA . GLY B 1 46 ? -4.918 -1.409 19.688 1 96.81 46 GLY B CA 1
ATOM 1620 C C . GLY B 1 46 ? -3.715 -2.277 20.016 1 96.81 46 GLY B C 1
ATOM 1621 O O . GLY B 1 46 ? -2.594 -1.777 20.125 1 96.81 46 GLY B O 1
ATOM 1622 N N . ALA B 1 47 ? -3.809 -3.533 20.203 1 94.62 47 ALA B N 1
ATOM 1623 C CA . ALA B 1 47 ? -2.799 -4.465 20.703 1 94.62 47 ALA B CA 1
ATOM 1624 C C . ALA B 1 47 ? -1.705 -4.695 19.672 1 94.62 47 ALA B C 1
ATOM 1626 O O . ALA B 1 47 ? -0.542 -4.902 20.016 1 94.62 47 ALA B O 1
ATOM 1627 N N . ASN B 1 48 ? -1.996 -4.723 18.406 1 92.69 48 ASN B N 1
ATOM 1628 C CA . ASN B 1 48 ? -1.058 -4.953 17.312 1 92.69 48 ASN B CA 1
ATOM 1629 C C . ASN B 1 48 ? -1.199 -3.9 16.219 1 92.69 48 ASN B C 1
ATOM 1631 O O . ASN B 1 48 ? -1.643 -4.207 15.109 1 92.69 48 ASN B O 1
ATOM 1635 N N . PRO B 1 49 ? -0.801 -2.703 16.578 1 95.19 49 PRO B N 1
ATOM 1636 C CA . PRO B 1 49 ? -1.009 -1.623 15.617 1 95.19 49 PRO B CA 1
ATOM 1637 C C . PRO B 1 49 ? -0.159 -1.785 14.359 1 95.19 49 PRO B C 1
ATOM 1639 O O . PRO B 1 49 ? 1.009 -2.174 14.438 1 95.19 49 PRO B O 1
ATOM 1642 N N . ARG B 1 50 ? -0.741 -1.573 13.203 1 96.88 50 ARG B N 1
ATOM 1643 C CA . ARG B 1 50 ? -0.062 -1.599 11.914 1 96.88 50 ARG B CA 1
ATOM 1644 C C . ARG B 1 50 ? -0.257 -0.283 11.164 1 96.88 50 ARG B C 1
ATOM 1646 O O . ARG B 1 50 ? 0.061 -0.185 9.977 1 96.88 50 ARG B O 1
ATOM 1653 N N . LEU B 1 51 ? -0.935 0.638 11.836 1 98.62 51 LEU B N 1
ATOM 1654 C CA . LEU B 1 51 ? -1.158 1.994 11.344 1 98.62 51 LEU B CA 1
ATOM 1655 C C . LEU B 1 51 ? -0.462 3.016 12.234 1 98.62 51 LEU B C 1
ATOM 1657 O O . LEU B 1 51 ? -0.437 2.865 13.461 1 98.62 51 LEU B O 1
ATOM 1661 N N . TYR B 1 52 ? 0.056 4.031 11.602 1 98.75 52 TYR B N 1
ATOM 1662 C CA . TYR B 1 52 ? 0.743 5.094 12.328 1 98.75 52 TYR B CA 1
ATOM 1663 C C . TYR B 1 52 ? 0.227 6.465 11.906 1 98.75 52 TYR B C 1
ATOM 1665 O O . TYR B 1 52 ? -0.227 6.645 10.773 1 98.75 52 TYR B O 1
ATOM 1673 N N . CYS B 1 53 ? 0.28 7.395 12.82 1 98.94 53 CYS B N 1
ATOM 1674 C CA . CYS B 1 53 ? -0.158 8.758 12.531 1 98.94 53 CYS B CA 1
ATOM 1675 C C . CYS B 1 53 ? 0.765 9.773 13.188 1 98.94 53 CYS B C 1
ATOM 1677 O O . CYS B 1 53 ? 1.029 9.695 14.391 1 98.94 53 CYS B O 1
ATOM 1679 N N . ASP B 1 54 ? 1.278 10.672 12.422 1 98.94 54 ASP B N 1
ATOM 1680 C CA . ASP B 1 54 ? 2.029 11.82 12.914 1 98.94 54 ASP B CA 1
ATOM 1681 C C . ASP B 1 54 ? 1.198 13.102 12.812 1 98.94 54 ASP B C 1
ATOM 1683 O O . ASP B 1 54 ? 0.581 13.367 11.781 1 98.94 54 ASP B O 1
ATOM 1687 N N . ILE B 1 55 ? 1.192 13.867 13.898 1 98.88 55 ILE B N 1
ATOM 1688 C CA . ILE B 1 55 ? 0.463 15.133 13.961 1 98.88 55 ILE B CA 1
ATOM 1689 C C . ILE B 1 55 ? 1.442 16.297 13.875 1 98.88 55 ILE B C 1
ATOM 1691 O O . ILE B 1 55 ? 2.441 16.344 14.594 1 98.88 55 ILE B O 1
ATOM 1695 N N . ALA B 1 56 ? 1.195 17.188 12.93 1 98.88 56 ALA B N 1
ATOM 1696 C CA . ALA B 1 56 ? 1.892 18.469 12.891 1 98.88 56 ALA B CA 1
ATOM 1697 C C . ALA B 1 56 ? 1.164 19.5 13.734 1 98.88 56 ALA B C 1
ATOM 1699 O O . ALA B 1 56 ? -0.038 19.719 13.562 1 98.88 56 ALA B O 1
ATOM 1700 N N . GLU B 1 57 ? 1.891 20.125 14.641 1 98.62 57 GLU B N 1
ATOM 1701 C CA . GLU B 1 57 ? 1.346 21.203 15.453 1 98.62 57 GLU B CA 1
ATOM 1702 C C . GLU B 1 57 ? 1.96 22.547 15.062 1 98.62 57 GLU B C 1
ATOM 1704 O O . GLU B 1 57 ? 3.182 22.672 14.969 1 98.62 57 GLU B O 1
ATOM 1709 N N . TRP B 1 58 ? 1.07 23.453 14.734 1 98.12 58 TRP B N 1
ATOM 1710 C CA . TRP B 1 58 ? 1.447 24.844 14.5 1 98.12 58 TRP B CA 1
ATOM 1711 C C . TRP B 1 58 ? 1.078 25.719 15.688 1 98.12 58 TRP B C 1
ATOM 1713 O O . TRP B 1 58 ? -0.104 25.906 15.992 1 98.12 58 TRP B O 1
ATOM 1723 N N . ASN B 1 59 ? 2.139 26.266 16.406 1 97.38 59 ASN B N 1
ATOM 1724 C CA . ASN B 1 59 ? 1.933 27.031 17.625 1 97.38 59 ASN B CA 1
ATOM 1725 C C . ASN B 1 59 ? 1.108 26.25 18.656 1 97.38 59 ASN B C 1
ATOM 1727 O O . ASN B 1 59 ? 0.153 26.781 19.219 1 97.38 59 ASN B O 1
ATOM 1731 N N . GLY B 1 60 ? 1.335 24.922 18.734 1 96.75 60 GLY B N 1
ATOM 1732 C CA . GLY B 1 60 ? 0.772 24.078 19.766 1 96.75 60 GLY B CA 1
ATOM 1733 C C . GLY B 1 60 ? -0.587 23.5 19.406 1 96.75 60 GLY B C 1
ATOM 1734 O O . GLY B 1 60 ? -1.165 22.719 20.172 1 96.75 60 GLY B O 1
ATOM 1735 N N . GLU B 1 61 ? -1.086 23.906 18.219 1 97.44 61 GLU B N 1
ATOM 1736 C CA . GLU B 1 61 ? -2.393 23.422 17.766 1 97.44 61 GLU B CA 1
ATOM 1737 C C . GLU B 1 61 ? -2.26 22.484 16.578 1 97.44 61 GLU B C 1
ATOM 1739 O O . GLU B 1 61 ? -1.443 22.719 15.68 1 97.44 61 GLU B O 1
ATOM 1744 N N . PRO B 1 62 ? -3.092 21.438 16.594 1 98.38 62 PRO B N 1
ATOM 1745 C CA . PRO B 1 62 ? -3.033 20.547 15.445 1 98.38 62 PRO B CA 1
ATOM 1746 C C . PRO B 1 62 ? -3.299 21.266 14.125 1 98.38 62 PRO B C 1
ATOM 1748 O O . PRO B 1 62 ? -4.32 21.938 13.984 1 98.38 62 PRO B O 1
ATOM 1751 N N . ALA B 1 63 ? -2.383 21.125 13.195 1 98.56 63 ALA B N 1
ATOM 1752 C CA . ALA B 1 63 ? -2.436 21.812 11.914 1 98.56 63 ALA B CA 1
ATOM 1753 C C . ALA B 1 63 ? -2.609 20.844 10.758 1 98.56 63 ALA B C 1
ATOM 1755 O O . ALA B 1 63 ? -3.098 21.203 9.688 1 98.56 63 ALA B O 1
ATOM 1756 N N . GLY B 1 64 ? -2.229 19.594 10.914 1 98.69 64 GLY B N 1
ATOM 1757 C CA . GLY B 1 64 ? -2.258 18.562 9.883 1 98.69 64 GLY B CA 1
ATOM 1758 C C . GLY B 1 64 ? -1.745 17.219 10.367 1 98.69 64 GLY B C 1
ATOM 1759 O O . GLY B 1 64 ? -1.422 17.062 11.547 1 98.69 64 GLY B O 1
ATOM 1760 N N . PHE B 1 65 ? -1.811 16.219 9.414 1 98.94 65 PHE B N 1
ATOM 1761 C CA . PHE B 1 65 ? -1.366 14.898 9.828 1 98.94 65 PHE B CA 1
ATOM 1762 C C . PHE B 1 65 ? -0.854 14.102 8.633 1 98.94 65 PHE B C 1
ATOM 1764 O O . PHE B 1 65 ? -1.03 14.516 7.48 1 98.94 65 PHE B O 1
ATOM 1771 N N . ALA B 1 66 ? -0.121 13.102 8.938 1 98.94 66 ALA B N 1
ATOM 1772 C CA . ALA B 1 66 ? 0.266 12.016 8.031 1 98.94 66 ALA B CA 1
ATOM 1773 C C . ALA B 1 66 ? -0.1 10.656 8.617 1 98.94 66 ALA B C 1
ATOM 1775 O O . ALA B 1 66 ? 0.315 10.32 9.727 1 98.94 66 ALA B O 1
ATOM 1776 N N . VAL B 1 67 ? -0.949 9.906 7.953 1 98.94 67 VAL B N 1
ATOM 1777 C CA . VAL B 1 67 ? -1.313 8.547 8.328 1 98.94 67 VAL B CA 1
ATOM 1778 C C . VAL B 1 67 ? -0.655 7.551 7.375 1 98.94 67 VAL B C 1
ATOM 1780 O O . VAL B 1 67 ? -0.759 7.688 6.156 1 98.94 67 VAL B O 1
ATOM 1783 N N . TRP B 1 68 ? 0.044 6.574 7.969 1 98.94 68 TRP B N 1
ATOM 1784 C CA . TRP B 1 68 ? 0.855 5.738 7.09 1 98.94 68 TRP B CA 1
ATOM 1785 C C . TRP B 1 68 ? 1.002 4.332 7.66 1 98.94 68 TRP B C 1
ATOM 1787 O O . TRP B 1 68 ? 0.658 4.086 8.82 1 98.94 68 TRP B O 1
ATOM 1797 N N . PHE B 1 69 ? 1.348 3.365 6.844 1 98.88 69 PHE B N 1
ATOM 1798 C CA . PHE B 1 69 ? 1.68 1.995 7.215 1 98.88 69 PHE B CA 1
ATOM 1799 C C . PHE B 1 69 ? 2.906 1.512 6.449 1 98.88 69 PHE B C 1
ATOM 1801 O O . PHE B 1 69 ? 3.379 2.186 5.531 1 98.88 69 PHE B O 1
ATOM 1808 N N . VAL B 1 70 ? 3.475 0.399 6.879 1 98.69 70 VAL B N 1
ATOM 1809 C CA . VAL B 1 70 ? 4.707 -0.116 6.293 1 98.69 70 VAL B CA 1
ATOM 1810 C C . VAL B 1 70 ? 4.391 -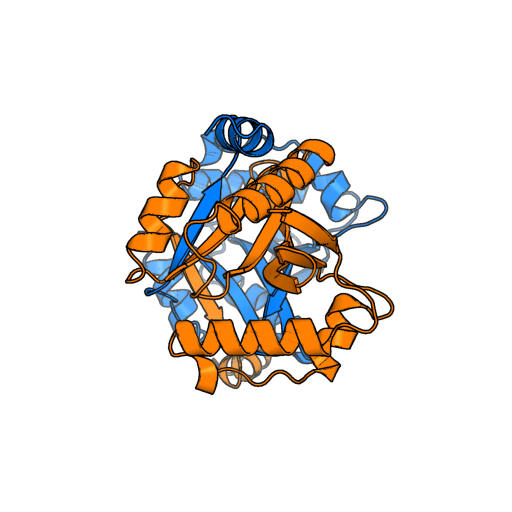0.863 5 1 98.69 70 VAL B C 1
ATOM 1812 O O . VAL B 1 70 ? 3.49 -1.704 4.965 1 98.69 70 VAL B O 1
ATOM 1815 N N . ASN B 1 71 ? 5.023 -0.437 3.891 1 98.75 71 ASN B N 1
ATOM 1816 C CA . ASN B 1 71 ? 4.93 -1.183 2.639 1 98.75 71 ASN B CA 1
ATOM 1817 C C . ASN B 1 71 ? 6.23 -1.917 2.326 1 98.75 71 ASN B C 1
ATOM 1819 O O . ASN B 1 71 ? 7.113 -2.021 3.184 1 98.75 71 ASN B O 1
ATOM 1823 N N . PHE B 1 72 ? 6.277 -2.588 1.169 1 98.81 72 PHE B N 1
ATOM 1824 C CA . PHE B 1 72 ? 7.461 -3.342 0.768 1 98.81 72 PHE B CA 1
ATOM 1825 C C . PHE B 1 72 ? 7.672 -3.26 -0.739 1 98.81 72 PHE B C 1
ATOM 1827 O O . PHE B 1 72 ? 6.707 -3.174 -1.502 1 98.81 72 PHE B O 1
ATOM 1834 N N . SER B 1 73 ? 8.898 -3.262 -1.113 1 98.56 73 SER B N 1
ATOM 1835 C CA . SER B 1 73 ? 9.273 -3.404 -2.516 1 98.56 73 SER B CA 1
ATOM 1836 C C . SER B 1 73 ? 10.055 -4.691 -2.748 1 98.56 73 SER B C 1
ATOM 1838 O O . SER B 1 73 ? 11.172 -4.848 -2.246 1 98.56 73 SER B O 1
ATOM 1840 N N . THR B 1 74 ? 9.5 -5.59 -3.562 1 98.56 74 THR B N 1
ATOM 1841 C CA . THR B 1 74 ? 10.203 -6.832 -3.877 1 98.56 74 THR B CA 1
ATOM 1842 C C . THR B 1 74 ? 11.43 -6.559 -4.738 1 98.56 74 THR B C 1
ATOM 1844 O O . THR B 1 74 ? 12.398 -7.316 -4.703 1 98.56 74 THR B O 1
ATOM 1847 N N . PHE B 1 75 ? 11.422 -5.473 -5.527 1 98.44 75 PHE B N 1
ATOM 1848 C CA . PHE B 1 75 ? 12.555 -5.121 -6.375 1 98.44 75 PHE B CA 1
ATOM 1849 C C . PHE B 1 75 ? 13.703 -4.562 -5.543 1 98.44 75 PHE B C 1
ATOM 1851 O O . PHE B 1 75 ? 14.867 -4.891 -5.781 1 98.44 75 PHE B O 1
ATOM 1858 N N . ALA B 1 76 ? 13.359 -3.764 -4.496 1 98.38 76 ALA B N 1
ATOM 1859 C CA . ALA B 1 76 ? 14.383 -3.209 -3.613 1 98.38 76 ALA B CA 1
ATOM 1860 C C . ALA B 1 76 ? 14.773 -4.211 -2.531 1 98.38 76 ALA B C 1
ATOM 1862 O O . ALA B 1 76 ? 15.891 -4.156 -2.002 1 98.38 76 ALA B O 1
ATOM 1863 N N . GLY B 1 77 ? 13.812 -5.09 -2.18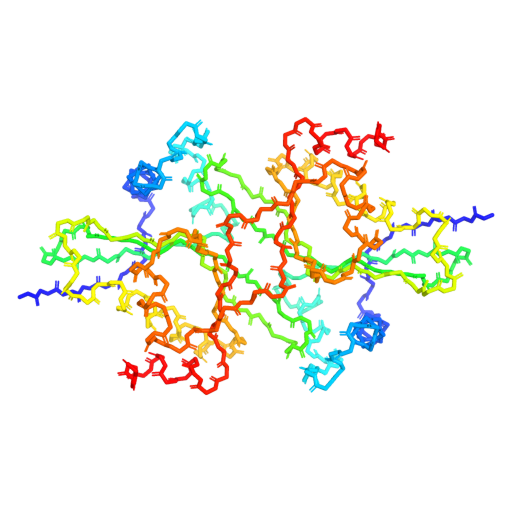4 1 98.38 77 GLY B N 1
ATOM 1864 C CA . GLY B 1 77 ? 14.023 -6.047 -1.11 1 98.38 77 GLY B CA 1
ATOM 1865 C C . GLY B 1 77 ? 13.945 -5.422 0.27 1 98.38 77 GLY B C 1
ATOM 1866 O O . GLY B 1 77 ? 14.547 -5.93 1.222 1 98.38 77 GLY B O 1
ATOM 1867 N N . ARG B 1 78 ? 13.312 -4.293 0.383 1 98.12 78 ARG B N 1
ATOM 1868 C CA . ARG B 1 78 ? 13.234 -3.549 1.637 1 98.12 78 ARG B CA 1
ATOM 1869 C C . ARG B 1 78 ? 11.836 -2.98 1.854 1 98.12 78 ARG B C 1
ATOM 1871 O O . ARG B 1 78 ? 11.117 -2.713 0.891 1 98.12 78 ARG B O 1
ATOM 1878 N N . HIS B 1 79 ? 11.508 -2.861 3.115 1 98.62 79 HIS B N 1
ATOM 1879 C CA . HIS B 1 79 ? 10.273 -2.166 3.479 1 98.62 79 HIS B CA 1
ATOM 1880 C C . HIS B 1 79 ? 10.352 -0.686 3.121 1 98.62 79 HIS B C 1
ATOM 1882 O O . HIS B 1 79 ? 11.383 -0.215 2.627 1 98.62 79 HIS B O 1
ATOM 1888 N N . GLY B 1 80 ? 9.281 0.055 3.238 1 98.75 80 GLY B N 1
ATOM 1889 C CA . GLY B 1 80 ? 9.078 1.487 3.092 1 98.75 80 GLY B CA 1
ATOM 1890 C C . GLY B 1 80 ? 7.84 1.99 3.816 1 98.75 80 GLY B C 1
ATOM 1891 O O . GLY B 1 80 ? 7.328 1.321 4.715 1 98.75 80 GLY B O 1
ATOM 1892 N N . ILE B 1 81 ? 7.461 3.188 3.438 1 98.94 81 ILE B N 1
ATOM 1893 C CA . ILE B 1 81 ? 6.246 3.785 3.973 1 98.94 81 ILE B CA 1
ATOM 1894 C C . ILE B 1 81 ? 5.227 3.971 2.85 1 98.94 81 ILE B C 1
ATOM 1896 O O . ILE B 1 81 ? 5.562 4.453 1.768 1 98.94 81 ILE B O 1
ATOM 1900 N N . TYR B 1 82 ? 4.035 3.486 3.076 1 98.94 82 TYR B N 1
ATOM 1901 C CA . TYR B 1 82 ? 2.896 3.941 2.291 1 98.94 82 TYR B CA 1
ATOM 1902 C C . TYR B 1 82 ? 2.102 5 3.045 1 98.94 82 TYR B C 1
ATOM 1904 O O . TYR B 1 82 ? 1.502 4.715 4.082 1 98.94 82 TYR B O 1
ATOM 1912 N N . LEU B 1 83 ? 2.158 6.234 2.553 1 98.94 83 LEU B N 1
ATOM 1913 C CA . LEU B 1 83 ? 1.428 7.363 3.115 1 98.94 83 LEU B CA 1
ATOM 1914 C C . LEU B 1 83 ? -0.025 7.355 2.652 1 98.94 83 LEU B C 1
ATOM 1916 O O . LEU B 1 83 ? -0.316 7.684 1.5 1 98.94 83 LEU B O 1
ATOM 1920 N N . GLU B 1 84 ? -0.931 6.988 3.521 1 98.81 84 GLU B N 1
ATOM 1921 C CA . GLU B 1 84 ? -2.352 6.867 3.207 1 98.81 84 GLU B CA 1
ATOM 1922 C C . GLU B 1 84 ? -3.018 8.242 3.137 1 98.81 84 GLU B C 1
ATOM 1924 O O . GLU B 1 84 ? -3.844 8.492 2.256 1 98.81 84 GLU B O 1
ATOM 1929 N N . ASP B 1 85 ? -2.678 9.039 4.082 1 98.69 85 ASP B N 1
ATOM 1930 C CA . ASP B 1 85 ? -3.262 10.375 4.121 1 98.69 85 ASP B CA 1
ATOM 1931 C C . ASP B 1 85 ? -2.207 11.43 4.465 1 98.69 85 ASP B C 1
ATOM 1933 O O . ASP B 1 85 ? -1.37 11.211 5.344 1 98.69 85 ASP B O 1
ATOM 1937 N N . LEU B 1 86 ? -2.25 12.477 3.77 1 98.75 86 LEU B N 1
ATOM 1938 C CA . LEU B 1 86 ? -1.559 13.719 4.082 1 98.75 86 LEU B CA 1
ATOM 1939 C C . LEU B 1 86 ? -2.514 14.906 4.004 1 98.75 86 LEU B C 1
ATOM 1941 O O . LEU B 1 86 ? -3.145 15.133 2.971 1 98.75 86 LEU B O 1
ATOM 1945 N N . PHE B 1 87 ? -2.584 15.602 5.105 1 98.62 87 PHE B N 1
ATOM 1946 C CA . PHE B 1 87 ? -3.537 16.703 5.129 1 98.62 87 PHE B CA 1
ATOM 1947 C C . PHE B 1 87 ? -3.025 17.844 6 1 98.62 87 PHE B C 1
ATOM 1949 O O . PHE B 1 87 ? -2.482 17.609 7.082 1 98.62 87 PHE B O 1
ATOM 1956 N N . VAL B 1 88 ? -3.037 18.984 5.492 1 98.5 88 VAL B N 1
ATOM 1957 C CA . VAL B 1 88 ? -2.82 20.234 6.215 1 98.5 88 VAL B CA 1
ATOM 1958 C C . VAL B 1 88 ? -4.066 21.109 6.121 1 98.5 88 VAL B C 1
ATOM 1960 O O . VAL B 1 88 ? -4.613 21.312 5.035 1 98.5 88 VAL B O 1
ATOM 1963 N N . ARG B 1 89 ? -4.551 21.594 7.266 1 98.19 89 ARG B N 1
ATOM 1964 C CA . ARG B 1 89 ? -5.711 22.484 7.246 1 98.19 89 ARG B CA 1
ATOM 1965 C C . ARG B 1 89 ? -5.492 23.641 6.289 1 98.19 89 ARG B C 1
ATOM 1967 O O . ARG B 1 89 ? -4.426 24.266 6.293 1 98.19 89 ARG B O 1
ATOM 1974 N N . PRO B 1 90 ? -6.535 23.938 5.512 1 96.62 90 PRO B N 1
ATOM 1975 C CA . PRO B 1 90 ? -6.391 24.938 4.441 1 96.62 90 PRO B CA 1
ATOM 1976 C C . PRO B 1 90 ? -5.844 26.266 4.938 1 96.62 90 PRO B C 1
ATOM 1978 O O . PRO B 1 90 ? -4.98 26.859 4.293 1 96.62 90 PRO B O 1
ATOM 1981 N N . ALA B 1 91 ? -6.215 26.75 6.051 1 96.25 91 ALA B N 1
ATOM 1982 C CA . ALA B 1 91 ? -5.82 28.047 6.582 1 96.25 91 ALA B CA 1
ATOM 1983 C C . ALA B 1 91 ? -4.336 28.078 6.926 1 96.25 91 ALA B C 1
ATOM 1985 O O . ALA B 1 91 ? -3.754 29.156 7.113 1 96.25 91 ALA B O 1
ATOM 1986 N N . LEU B 1 92 ? -3.699 26.938 7.008 1 97.19 92 LEU B N 1
ATOM 1987 C CA . LEU B 1 92 ? -2.311 26.859 7.449 1 97.19 92 LEU B CA 1
ATOM 1988 C C . LEU B 1 92 ? -1.407 26.375 6.32 1 97.19 92 LEU B C 1
ATOM 1990 O O . LEU B 1 92 ? -0.234 26.062 6.547 1 97.19 92 LEU B O 1
ATOM 1994 N N . ARG B 1 93 ? -1.978 26.234 5.18 1 95.94 93 ARG B N 1
ATOM 1995 C CA . ARG B 1 93 ? -1.172 25.828 4.031 1 95.94 93 ARG B CA 1
ATOM 1996 C C . ARG B 1 93 ? -0.236 26.953 3.594 1 95.94 93 ARG B C 1
ATOM 1998 O O . ARG B 1 93 ? -0.429 28.109 3.971 1 95.94 93 ARG B O 1
ATOM 2005 N N . GLY B 1 94 ? 0.827 26.609 2.949 1 94.19 94 GLY B N 1
ATOM 2006 C CA . GLY B 1 94 ? 1.812 27.594 2.518 1 94.19 94 GLY B CA 1
ATOM 2007 C C . GLY B 1 94 ? 2.814 27.938 3.598 1 94.19 94 GLY B C 1
ATOM 2008 O O . GLY B 1 94 ? 3.635 28.844 3.418 1 94.19 94 GLY B O 1
ATOM 2009 N N . LYS B 1 95 ? 2.801 27.25 4.676 1 96.12 95 LYS B N 1
ATOM 2010 C CA . LYS B 1 95 ? 3.684 27.547 5.801 1 96.12 95 LYS B CA 1
ATOM 2011 C C . LYS B 1 95 ? 4.762 26.469 5.941 1 96.12 95 LYS B C 1
ATOM 2013 O O . LYS B 1 95 ? 5.516 26.469 6.918 1 96.12 95 LYS B O 1
ATOM 2018 N N . GLY B 1 96 ? 4.793 25.531 5.074 1 96.38 96 GLY B N 1
ATOM 2019 C CA . GLY B 1 96 ? 5.828 24.5 5.082 1 96.38 96 GLY B CA 1
ATOM 2020 C C . GLY B 1 96 ? 5.445 23.281 5.895 1 96.38 96 GLY B C 1
ATOM 2021 O O . GLY B 1 96 ? 6.266 22.375 6.086 1 96.38 96 GLY B O 1
ATOM 2022 N N . ILE B 1 97 ? 4.246 23.172 6.328 1 98.06 97 ILE B N 1
ATOM 2023 C CA . ILE B 1 97 ? 3.82 22.094 7.215 1 98.06 97 ILE B CA 1
ATOM 2024 C C . ILE B 1 97 ? 3.787 20.766 6.449 1 98.06 97 ILE B C 1
ATOM 2026 O O . ILE B 1 97 ? 4.277 19.75 6.934 1 98.06 97 ILE B O 1
ATOM 2030 N N . GLY B 1 98 ? 3.24 20.797 5.223 1 98 98 GLY B N 1
ATOM 2031 C CA . GLY B 1 98 ? 3.215 19.594 4.402 1 98 98 GLY B CA 1
ATOM 2032 C C . GLY B 1 98 ? 4.598 19.047 4.098 1 98 98 GLY B C 1
ATOM 2033 O O . GLY B 1 98 ? 4.84 17.844 4.215 1 98 98 GLY B O 1
ATOM 2034 N N . LYS B 1 99 ? 5.461 19.938 3.752 1 98.06 99 LYS B N 1
ATOM 2035 C CA . LYS B 1 99 ? 6.844 19.547 3.496 1 98.06 99 LYS B CA 1
ATOM 2036 C C . LYS B 1 99 ? 7.484 18.953 4.742 1 98.06 99 LYS B C 1
ATOM 2038 O O . LYS B 1 99 ? 8.172 17.922 4.66 1 98.06 99 LYS B O 1
ATOM 2043 N N . ALA B 1 100 ? 7.266 19.562 5.852 1 98.31 100 ALA B N 1
ATOM 2044 C CA . ALA B 1 100 ? 7.848 19.078 7.102 1 98.31 100 ALA B CA 1
ATOM 2045 C C . ALA B 1 100 ? 7.367 17.656 7.422 1 98.31 100 ALA B C 1
ATOM 2047 O O . ALA B 1 100 ? 8.141 16.828 7.906 1 98.31 100 ALA B O 1
ATOM 2048 N N . LEU B 1 101 ? 6.09 17.391 7.195 1 98.75 101 LEU B N 1
ATOM 2049 C CA . LEU B 1 101 ? 5.547 16.062 7.426 1 98.75 101 LEU B CA 1
ATOM 2050 C C . LEU B 1 101 ? 6.207 15.031 6.508 1 98.75 101 LEU B C 1
ATOM 2052 O O . LEU B 1 101 ? 6.609 13.961 6.957 1 98.75 101 LEU B O 1
ATOM 2056 N N . LEU B 1 102 ? 6.352 15.359 5.238 1 98.75 102 LEU B N 1
ATOM 2057 C CA . LEU B 1 102 ? 6.969 14.445 4.285 1 98.75 102 LEU B CA 1
ATOM 2058 C C . LEU B 1 102 ? 8.445 14.234 4.613 1 98.75 102 LEU B C 1
ATOM 2060 O O . LEU B 1 102 ? 8.953 13.125 4.5 1 98.75 102 LEU B O 1
ATOM 2064 N N . MET B 1 103 ? 9.141 15.297 4.984 1 98.75 103 MET B N 1
ATOM 2065 C CA . MET B 1 103 ? 10.531 15.18 5.418 1 98.75 103 MET B CA 1
ATOM 2066 C C . MET B 1 103 ? 10.641 14.242 6.617 1 98.75 103 MET B C 1
ATOM 2068 O O . MET B 1 103 ? 11.555 13.414 6.68 1 98.75 103 MET B O 1
ATOM 2072 N N . HIS B 1 104 ? 9.758 14.43 7.535 1 98.81 104 HIS B N 1
ATOM 2073 C CA . HIS B 1 104 ? 9.734 13.586 8.727 1 98.81 104 HIS B CA 1
ATOM 2074 C C . HIS B 1 104 ? 9.617 12.117 8.352 1 98.81 104 HIS B C 1
ATOM 2076 O O . HIS B 1 104 ? 10.344 11.273 8.891 1 98.81 104 HIS B O 1
ATOM 2082 N N . LEU B 1 105 ? 8.734 11.789 7.418 1 98.88 105 LEU B N 1
ATOM 2083 C CA . LEU B 1 105 ? 8.547 10.414 6.969 1 98.88 105 LEU B CA 1
ATOM 2084 C C . LEU B 1 105 ? 9.766 9.922 6.195 1 98.88 105 LEU B C 1
ATOM 2086 O O . LEU B 1 105 ? 10.164 8.766 6.316 1 98.88 105 LEU B O 1
ATOM 2090 N N . ALA B 1 106 ? 10.305 10.773 5.383 1 98.88 106 ALA B N 1
ATOM 2091 C CA . ALA B 1 106 ? 11.531 10.414 4.676 1 98.88 106 ALA B CA 1
ATOM 2092 C C . ALA B 1 106 ? 12.648 10.07 5.652 1 98.88 106 ALA B C 1
ATOM 2094 O O . ALA B 1 106 ? 13.383 9.094 5.445 1 98.88 106 ALA B O 1
ATOM 2095 N N . ARG B 1 107 ? 12.805 10.852 6.703 1 98.75 107 ARG B N 1
ATOM 2096 C CA . ARG B 1 107 ? 13.805 10.57 7.723 1 98.75 107 ARG B CA 1
ATOM 2097 C C . ARG B 1 107 ? 13.562 9.211 8.367 1 98.75 107 ARG B C 1
ATOM 2099 O O . ARG B 1 107 ? 14.516 8.492 8.688 1 98.75 107 ARG B O 1
ATOM 2106 N N . GLU B 1 108 ? 12.305 8.914 8.633 1 98.62 108 GLU B N 1
ATOM 2107 C CA . GLU B 1 108 ? 11.961 7.598 9.156 1 98.62 108 GLU B CA 1
ATOM 2108 C C . GLU B 1 108 ? 12.43 6.492 8.219 1 98.62 108 GLU B C 1
ATOM 2110 O O . GLU B 1 108 ? 13.016 5.504 8.656 1 98.62 108 GLU B O 1
ATOM 2115 N N . CYS B 1 109 ? 12.18 6.621 6.918 1 98.75 109 CYS B N 1
ATOM 2116 C CA . CYS B 1 109 ? 12.625 5.641 5.934 1 98.75 109 CYS B CA 1
ATOM 2117 C C . CYS B 1 109 ? 14.141 5.48 5.969 1 98.75 109 CYS B C 1
ATOM 2119 O O . CYS B 1 109 ? 14.648 4.359 6.047 1 98.75 109 CYS B O 1
ATOM 2121 N N . VAL B 1 110 ? 14.812 6.598 5.938 1 98.56 110 VAL B N 1
ATOM 2122 C CA . VAL B 1 110 ? 16.266 6.566 5.891 1 98.56 110 VAL B CA 1
ATOM 2123 C C . VAL B 1 110 ? 16.812 5.922 7.164 1 98.56 110 VAL B C 1
ATOM 2125 O O . VAL B 1 110 ? 17.703 5.066 7.105 1 98.56 110 VAL B O 1
ATOM 2128 N N . ALA B 1 111 ? 16.297 6.281 8.312 1 98.38 111 ALA B N 1
ATOM 2129 C CA . ALA B 1 111 ? 16.75 5.766 9.602 1 98.38 111 ALA B CA 1
ATOM 2130 C C . ALA B 1 111 ? 16.578 4.254 9.68 1 98.38 111 ALA B C 1
ATOM 2132 O O . ALA B 1 111 ? 17.391 3.559 10.297 1 98.38 111 ALA B O 1
ATOM 2133 N N . GLN B 1 112 ? 15.547 3.729 9.016 1 97.56 112 GLN B N 1
ATOM 2134 C CA . GLN B 1 112 ? 15.227 2.307 9.086 1 97.56 112 GLN B CA 1
ATOM 2135 C C . GLN B 1 112 ? 15.859 1.547 7.922 1 97.56 112 GLN B C 1
ATOM 2137 O O . GLN B 1 112 ? 15.719 0.326 7.824 1 97.56 112 GLN B O 1
ATOM 2142 N N . GLY B 1 113 ? 16.516 2.297 6.992 1 97.62 113 GLY B N 1
ATOM 2143 C CA . GLY B 1 113 ? 17.016 1.668 5.789 1 97.62 113 GLY B CA 1
ATOM 2144 C C . GLY B 1 113 ? 15.93 1.223 4.832 1 97.62 113 GLY B C 1
ATOM 2145 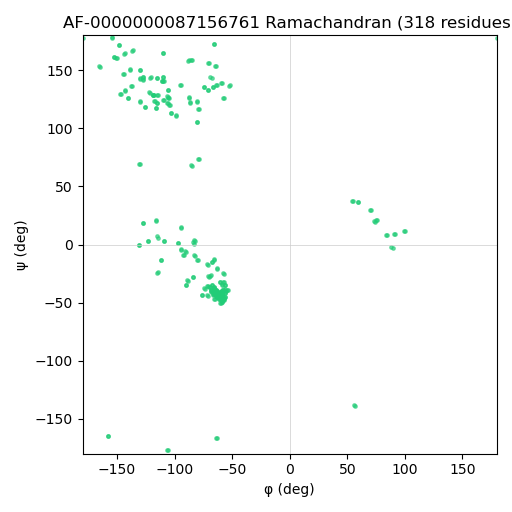O O . GLY B 1 113 ? 16.094 0.229 4.121 1 97.62 113 GLY B O 1
ATOM 2146 N N . TRP B 1 114 ? 14.828 1.923 4.848 1 98.38 114 TRP B N 1
ATOM 2147 C CA . TRP B 1 114 ? 13.68 1.578 4.016 1 98.38 114 TRP B CA 1
ATOM 2148 C C . TRP B 1 114 ? 13.812 2.184 2.621 1 98.38 114 TRP B C 1
ATOM 2150 O O . TRP B 1 114 ? 14.57 3.139 2.424 1 98.38 114 TRP B O 1
ATOM 2160 N N . SER B 1 115 ? 13.117 1.616 1.701 1 97.81 115 SER B N 1
ATOM 2161 C CA . SER B 1 115 ? 13.461 1.776 0.291 1 97.81 115 SER B CA 1
ATOM 2162 C C . SER B 1 115 ? 12.766 2.996 -0.309 1 97.81 115 SER B C 1
ATOM 2164 O O . SER B 1 115 ? 13.242 3.564 -1.293 1 97.81 115 SER B O 1
ATOM 2166 N N . ARG B 1 116 ? 11.562 3.338 0.201 1 98.62 116 ARG B N 1
ATOM 2167 C CA . ARG B 1 116 ? 10.797 4.344 -0.524 1 98.62 116 ARG B CA 1
ATOM 2168 C C . ARG B 1 116 ? 9.664 4.891 0.338 1 98.62 116 ARG B C 1
ATOM 2170 O O . ARG B 1 116 ? 9.227 4.242 1.291 1 98.62 116 ARG B O 1
ATOM 2177 N N . LEU B 1 117 ? 9.305 6.109 0.029 1 98.88 117 LEU B N 1
ATOM 2178 C CA . LEU B 1 117 ? 8.055 6.75 0.437 1 98.88 117 LEU B CA 1
ATOM 2179 C C . LEU B 1 117 ? 7.07 6.812 -0.725 1 98.88 117 LEU B C 1
ATOM 2181 O O . LEU B 1 117 ? 7.387 7.355 -1.785 1 98.88 117 LEU B O 1
ATOM 2185 N N . GLN B 1 118 ? 5.914 6.18 -0.527 1 98.88 118 GLN B N 1
ATOM 2186 C CA . GLN B 1 118 ? 4.941 6.082 -1.608 1 98.88 118 GLN B CA 1
ATOM 2187 C C . GLN B 1 118 ? 3.553 6.504 -1.139 1 98.88 118 GLN B C 1
ATOM 2189 O O . GLN B 1 118 ? 3.184 6.27 0.013 1 98.88 118 GLN B O 1
ATOM 2194 N N . TRP B 1 119 ? 2.807 7.176 -1.987 1 98.75 119 TRP B N 1
ATOM 2195 C CA . TRP B 1 119 ? 1.415 7.543 -1.745 1 98.75 119 TRP B CA 1
ATOM 2196 C C . TRP B 1 119 ? 0.662 7.719 -3.059 1 98.75 119 TRP B C 1
ATOM 2198 O O . TRP B 1 119 ? 1.195 7.426 -4.133 1 98.75 119 TRP B O 1
ATOM 2208 N N . ALA B 1 120 ? -0.643 8.031 -3.037 1 98.5 120 ALA B N 1
ATOM 2209 C CA . ALA B 1 120 ? -1.439 8.344 -4.219 1 98.5 120 ALA B CA 1
ATOM 2210 C C . ALA B 1 120 ? -2.047 9.742 -4.121 1 98.5 120 ALA B C 1
ATOM 2212 O O . ALA B 1 120 ? -2.383 10.203 -3.025 1 98.5 120 ALA B O 1
ATOM 2213 N N . VAL B 1 121 ? -2.102 10.375 -5.242 1 98 121 VAL B N 1
ATOM 2214 C CA . VAL B 1 121 ? -2.662 11.719 -5.309 1 98 121 VAL B CA 1
ATOM 2215 C C . VAL B 1 121 ? -3.746 11.781 -6.383 1 98 121 VAL B C 1
ATOM 2217 O O . VAL B 1 121 ? -3.625 11.141 -7.43 1 98 121 VAL B O 1
ATOM 2220 N N . LEU B 1 122 ? -4.797 12.516 -6.098 1 97.56 122 LEU B N 1
ATOM 2221 C CA . LEU B 1 122 ? -5.836 12.75 -7.098 1 97.56 122 LEU B CA 1
ATOM 2222 C C . LEU B 1 122 ? -5.281 13.516 -8.289 1 97.56 122 LEU B C 1
ATOM 2224 O O . LEU B 1 122 ? -4.586 14.523 -8.117 1 97.56 122 LEU B O 1
ATOM 2228 N N . ASP B 1 123 ? -5.652 13.109 -9.477 1 95.38 123 ASP B N 1
ATOM 2229 C CA . ASP B 1 123 ? -5.027 13.633 -10.688 1 95.38 123 ASP B CA 1
ATOM 2230 C C . ASP B 1 123 ? -5.43 15.086 -10.93 1 95.38 123 ASP B C 1
ATOM 2232 O O . ASP B 1 123 ? -4.699 15.836 -11.578 1 95.38 123 ASP B O 1
ATOM 2236 N N . TRP B 1 124 ? -6.566 15.523 -10.469 1 95.62 124 TRP B N 1
ATOM 2237 C CA . TRP B 1 124 ? -7.035 16.891 -10.695 1 95.62 124 TRP B CA 1
ATOM 2238 C C . TRP B 1 124 ? -6.375 17.859 -9.727 1 95.62 124 TRP B C 1
ATOM 2240 O O . TRP B 1 124 ? -6.488 19.078 -9.883 1 95.62 124 TRP B O 1
ATOM 2250 N N . ASN B 1 125 ? -5.73 17.344 -8.68 1 95 125 ASN B N 1
ATOM 2251 C CA . ASN B 1 125 ? -5.129 18.156 -7.629 1 95 125 ASN B CA 1
ATOM 2252 C C . ASN B 1 125 ? -3.785 18.734 -8.07 1 95 125 ASN B C 1
ATOM 2254 O O . ASN B 1 125 ? -2.744 18.375 -7.516 1 95 125 ASN B O 1
ATOM 2258 N N . ALA B 1 126 ? -3.771 19.703 -8.922 1 95.88 126 ALA B N 1
ATOM 2259 C CA . ALA B 1 126 ? -2.58 20.25 -9.57 1 95.88 126 ALA B CA 1
ATOM 2260 C C . ALA B 1 126 ? -1.622 20.844 -8.547 1 95.88 126 ALA B C 1
ATOM 2262 O O . ALA B 1 126 ? -0.411 20.625 -8.617 1 95.88 126 ALA B O 1
ATOM 2263 N N . PRO B 1 127 ? -2.119 21.594 -7.602 1 94 127 PRO B N 1
ATOM 2264 C CA . PRO B 1 127 ? -1.197 22.172 -6.625 1 94 127 PRO B CA 1
ATOM 2265 C C . PRO B 1 127 ? -0.424 21.109 -5.84 1 94 127 PRO B C 1
ATOM 2267 O O . PRO B 1 127 ? 0.78 21.266 -5.617 1 94 127 PRO B O 1
ATOM 2270 N N . SER B 1 128 ? -1.12 20.047 -5.426 1 96.12 128 SER B N 1
ATOM 2271 C CA . SER B 1 128 ? -0.445 18.969 -4.699 1 96.12 128 SER B CA 1
ATOM 2272 C C . SER B 1 128 ? 0.583 18.281 -5.582 1 96.12 128 SER B C 1
ATOM 2274 O O . SER B 1 128 ? 1.688 17.969 -5.129 1 96.12 128 SER B O 1
ATOM 2276 N N . ILE B 1 129 ? 0.21 18 -6.793 1 97.62 129 ILE B N 1
ATOM 2277 C CA . ILE B 1 129 ? 1.099 17.328 -7.73 1 97.62 129 ILE B CA 1
ATOM 2278 C C . ILE B 1 129 ? 2.369 18.156 -7.926 1 97.62 129 ILE B C 1
ATOM 2280 O O . ILE B 1 129 ? 3.479 17.625 -7.848 1 97.62 129 ILE B O 1
ATOM 2284 N N . ALA B 1 130 ? 2.219 19.469 -8.156 1 97.06 130 ALA B N 1
ATOM 2285 C CA . ALA B 1 130 ? 3.369 20.359 -8.305 1 97.06 130 ALA B CA 1
ATOM 2286 C C . ALA B 1 130 ? 4.227 20.344 -7.043 1 97.06 130 ALA B C 1
ATOM 2288 O O . ALA B 1 130 ? 5.457 20.328 -7.121 1 97.06 130 ALA B O 1
ATOM 2289 N N . PHE B 1 131 ? 3.57 20.406 -5.922 1 97.25 131 PHE B N 1
ATOM 2290 C CA . PHE B 1 131 ? 4.227 20.359 -4.621 1 97.25 131 PHE B CA 1
ATOM 2291 C C . PHE B 1 131 ? 5.051 19.094 -4.477 1 97.25 131 PHE B C 1
ATOM 2293 O O . PHE B 1 131 ? 6.238 19.141 -4.148 1 97.25 131 PHE B O 1
ATOM 2300 N N . TYR B 1 132 ? 4.492 17.906 -4.805 1 98.25 132 TYR B N 1
ATOM 2301 C CA . TYR B 1 132 ? 5.184 16.641 -4.66 1 98.25 132 TYR B CA 1
ATOM 2302 C C . TYR B 1 132 ? 6.363 16.547 -5.621 1 98.25 132 TYR B C 1
ATOM 2304 O O . TYR B 1 132 ? 7.445 16.094 -5.246 1 98.25 132 TYR B O 1
ATOM 2312 N N . LYS B 1 133 ? 6.152 16.969 -6.836 1 98 133 LYS B N 1
ATOM 2313 C CA . LYS B 1 133 ? 7.234 16.969 -7.816 1 98 133 LYS B CA 1
ATOM 2314 C C . LYS B 1 133 ? 8.406 17.828 -7.344 1 98 133 LYS B C 1
ATOM 2316 O O . LYS B 1 133 ? 9.57 17.453 -7.523 1 98 133 LYS B O 1
ATOM 2321 N N . SER B 1 134 ? 8.102 18.938 -6.75 1 97.44 134 SER B N 1
ATOM 2322 C CA . SER B 1 134 ? 9.133 19.828 -6.25 1 97.44 134 SER B CA 1
ATOM 2323 C C . SER B 1 134 ? 9.961 19.172 -5.152 1 97.44 134 SER B C 1
ATOM 2325 O O . SER B 1 134 ? 11.086 19.578 -4.883 1 97.44 134 SER B O 1
ATOM 2327 N N . LEU B 1 135 ? 9.453 18.141 -4.508 1 97.62 135 LEU B N 1
ATOM 2328 C CA . LEU B 1 135 ? 10.125 17.438 -3.42 1 97.62 135 LEU B CA 1
ATOM 2329 C C . LEU B 1 135 ? 10.844 16.188 -3.936 1 97.62 135 LEU B C 1
ATOM 2331 O O . LEU B 1 135 ? 11.367 15.398 -3.148 1 97.62 135 LEU B O 1
ATOM 2335 N N . GLY B 1 136 ? 10.789 15.922 -5.242 1 98 136 GLY B N 1
ATOM 2336 C CA . GLY B 1 136 ? 11.516 14.812 -5.836 1 98 136 GLY B CA 1
ATOM 2337 C C . GLY B 1 136 ? 10.641 13.594 -6.078 1 98 136 GLY B C 1
ATOM 2338 O O . GLY B 1 136 ? 11.141 12.523 -6.418 1 98 136 GLY B O 1
ATOM 2339 N N . ALA B 1 137 ? 9.352 13.766 -5.949 1 98.5 137 ALA B N 1
ATOM 2340 C CA . ALA B 1 137 ? 8.453 12.648 -6.199 1 98.5 137 ALA B CA 1
ATOM 2341 C C . ALA B 1 137 ? 8.328 12.359 -7.695 1 98.5 137 ALA B C 1
ATOM 2343 O O . ALA B 1 137 ? 8.266 13.289 -8.508 1 98.5 137 ALA B O 1
ATOM 2344 N N . GLU B 1 138 ? 8.383 11.141 -8 1 98.5 138 GLU B N 1
ATOM 2345 C CA . GLU B 1 138 ? 8.023 10.68 -9.336 1 98.5 138 GLU B CA 1
ATOM 2346 C C . GLU B 1 138 ? 6.57 10.219 -9.391 1 98.5 138 GLU B C 1
ATOM 2348 O O . GLU B 1 138 ? 6.09 9.562 -8.461 1 98.5 138 GLU B O 1
ATOM 2353 N N . LEU B 1 139 ? 5.93 10.617 -10.453 1 98 139 LEU B N 1
ATOM 2354 C CA . LEU B 1 139 ? 4.598 10.078 -10.711 1 98 139 LEU B CA 1
ATOM 2355 C C . LEU B 1 139 ? 4.68 8.766 -11.484 1 98 139 LEU B C 1
ATOM 2357 O O . LEU B 1 139 ? 5.297 8.711 -12.555 1 98 139 LEU B O 1
ATOM 2361 N N . MET B 1 140 ? 4.105 7.691 -10.898 1 97.5 140 MET B N 1
ATOM 2362 C CA . MET B 1 140 ? 4.102 6.379 -11.539 1 97.5 140 MET B CA 1
ATOM 2363 C C . MET B 1 140 ? 2.93 6.246 -12.5 1 97.5 140 MET B C 1
ATOM 2365 O O . MET B 1 140 ? 2.062 5.391 -12.32 1 97.5 140 MET B O 1
ATOM 2369 N N . ASP B 1 141 ? 3.018 7.031 -13.586 1 95.38 141 ASP B N 1
ATOM 2370 C CA . ASP B 1 141 ? 1.887 7.211 -14.492 1 95.38 141 ASP B CA 1
ATOM 2371 C C . ASP B 1 141 ? 1.633 5.949 -15.312 1 95.38 141 ASP B C 1
ATOM 2373 O O . ASP B 1 141 ? 0.558 5.785 -15.891 1 95.38 141 ASP B O 1
ATOM 2377 N N . GLU B 1 142 ? 2.545 5.047 -15.391 1 96.44 142 GLU B N 1
ATOM 2378 C CA . GLU B 1 142 ? 2.377 3.818 -16.156 1 96.44 142 GLU B CA 1
ATOM 2379 C C . GLU B 1 142 ? 1.625 2.764 -15.352 1 96.44 142 GLU B C 1
ATOM 2381 O O . GLU B 1 142 ? 1.257 1.714 -15.883 1 96.44 142 GLU B O 1
ATOM 2386 N N . TRP B 1 143 ? 1.423 3.039 -14.086 1 97.69 143 TRP B N 1
ATOM 2387 C CA . TRP B 1 143 ? 0.76 2.08 -13.203 1 97.69 143 TRP B CA 1
ATOM 2388 C C . TRP B 1 143 ? -0.63 2.57 -12.812 1 97.69 143 TRP B C 1
ATOM 2390 O O . TRP B 1 143 ? -0.821 3.756 -12.531 1 97.69 143 TRP B O 1
ATOM 2400 N N . THR B 1 144 ? -1.534 1.703 -12.766 1 98.06 144 THR B N 1
ATOM 2401 C CA . THR B 1 144 ? -2.891 2.016 -12.328 1 98.06 144 THR B CA 1
ATOM 2402 C C . THR B 1 144 ? -3.281 1.157 -11.133 1 98.06 144 THR B C 1
ATOM 2404 O O . THR B 1 144 ? -3.064 -0.057 -11.133 1 98.06 144 THR B O 1
ATOM 2407 N N . ILE B 1 145 ? -3.793 1.83 -10.117 1 98.44 145 ILE B N 1
ATOM 2408 C CA . ILE B 1 145 ? -4.246 1.127 -8.922 1 98.44 145 ILE B CA 1
ATOM 2409 C C . ILE B 1 145 ? -5.52 0.343 -9.242 1 98.44 145 ILE B C 1
ATOM 2411 O O . ILE B 1 145 ? -6.43 0.86 -9.891 1 98.44 145 ILE B O 1
ATOM 2415 N N . CYS B 1 146 ? -5.562 -0.91 -8.828 1 98.81 146 CYS B N 1
ATOM 2416 C CA . CYS B 1 146 ? -6.742 -1.771 -8.867 1 98.81 146 CYS B CA 1
ATOM 2417 C C . CYS B 1 146 ? -7.262 -2.043 -7.461 1 98.81 146 CYS B C 1
ATOM 2419 O O . CYS B 1 146 ? -6.48 -2.17 -6.516 1 98.81 146 CYS B O 1
ATOM 2421 N N . ARG B 1 147 ? -8.586 -2.107 -7.414 1 98.75 147 ARG B N 1
ATOM 2422 C CA . ARG B 1 147 ? -9.18 -2.32 -6.098 1 98.75 147 ARG B CA 1
ATOM 2423 C C . ARG B 1 147 ? -10.414 -3.219 -6.191 1 98.75 147 ARG B C 1
ATOM 2425 O O . ARG B 1 147 ? -11.227 -3.072 -7.105 1 98.75 147 ARG B O 1
ATOM 2432 N N . VAL B 1 148 ? -10.508 -4.207 -5.32 1 98.75 148 VAL B N 1
ATOM 2433 C CA . VAL B 1 148 ? -11.727 -4.98 -5.094 1 98.75 148 VAL B CA 1
ATOM 2434 C C . VAL B 1 148 ? -12.195 -4.797 -3.65 1 98.75 148 VAL B C 1
ATOM 2436 O O . VAL B 1 148 ? -11.43 -5.02 -2.709 1 98.75 148 VAL B O 1
ATOM 2439 N N . SER B 1 149 ? -13.398 -4.348 -3.438 1 98.38 149 SER B N 1
ATOM 2440 C CA . SER B 1 149 ? -13.938 -4.07 -2.111 1 98.38 149 SER B CA 1
ATOM 2441 C C . SER B 1 149 ? -15.438 -4.324 -2.059 1 98.38 149 SER B C 1
ATOM 2443 O O . SER B 1 149 ? -16.062 -4.641 -3.076 1 98.38 149 SER B O 1
ATOM 2445 N N . GLY B 1 150 ? -15.977 -4.262 -0.891 1 97.06 150 GLY B N 1
ATOM 2446 C CA . GLY B 1 150 ? -17.422 -4.395 -0.721 1 97.06 150 GLY B CA 1
ATOM 2447 C C . GLY B 1 150 ? -17.969 -5.68 -1.3 1 97.06 150 GLY B C 1
ATOM 2448 O O . GLY B 1 150 ? -17.391 -6.754 -1.104 1 97.06 150 GLY B O 1
ATOM 2449 N N . PRO B 1 151 ? -19.141 -5.57 -1.969 1 97.5 151 PRO B N 1
ATOM 2450 C CA . PRO B 1 151 ? -19.797 -6.762 -2.52 1 97.5 151 PRO B CA 1
ATOM 2451 C C . PRO B 1 151 ? -18.922 -7.508 -3.518 1 97.5 151 PRO B C 1
ATOM 2453 O O . PRO B 1 151 ? -18.953 -8.742 -3.58 1 97.5 151 PRO B O 1
ATOM 2456 N N . ALA B 1 152 ? -18.141 -6.754 -4.242 1 98.25 152 ALA B N 1
ATOM 2457 C CA . ALA B 1 152 ? -17.266 -7.395 -5.215 1 98.25 152 ALA B CA 1
ATOM 2458 C C . ALA B 1 152 ? -16.203 -8.258 -4.52 1 98.25 152 ALA B C 1
ATOM 2460 O O . ALA B 1 152 ? -15.836 -9.32 -5.02 1 98.25 152 ALA B O 1
ATOM 2461 N N . LEU B 1 153 ? -15.719 -7.801 -3.375 1 98.62 153 LEU B N 1
ATOM 2462 C CA . LEU B 1 153 ? -14.734 -8.562 -2.604 1 98.62 153 LEU B CA 1
ATOM 2463 C C . LEU B 1 153 ? -15.344 -9.859 -2.09 1 98.62 153 LEU B C 1
ATOM 2465 O O . LEU B 1 153 ? -14.727 -10.922 -2.197 1 98.62 153 LEU B O 1
ATOM 2469 N N . ALA B 1 154 ? -16.531 -9.758 -1.529 1 98.31 154 ALA B N 1
ATOM 2470 C CA . ALA B 1 154 ? -17.234 -10.945 -1.049 1 98.31 154 ALA B CA 1
ATOM 2471 C C . ALA B 1 154 ? -17.5 -11.93 -2.188 1 98.31 154 ALA B C 1
ATOM 2473 O O . ALA B 1 154 ? -17.312 -13.141 -2.031 1 98.31 154 ALA B O 1
ATOM 2474 N N . ALA B 1 155 ? -17.906 -11.398 -3.363 1 98.5 155 ALA B 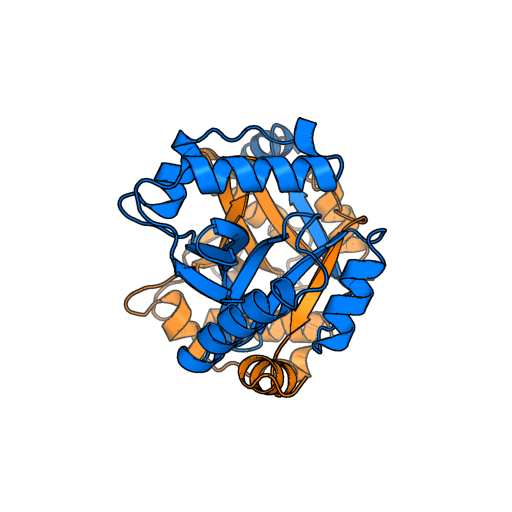N 1
ATOM 2475 C CA . ALA B 1 155 ? -18.188 -12.234 -4.523 1 98.5 155 ALA B CA 1
ATOM 2476 C C . ALA B 1 155 ? -16.922 -12.945 -5.012 1 98.5 155 ALA B C 1
ATOM 2478 O O . ALA B 1 155 ? -16.969 -14.125 -5.363 1 98.5 155 ALA B O 1
ATOM 2479 N N . LEU B 1 156 ? -15.82 -12.195 -5.008 1 98.38 156 LEU B N 1
ATOM 2480 C CA . LEU B 1 156 ? -14.555 -12.789 -5.418 1 98.38 156 LEU B CA 1
ATOM 2481 C C . LEU B 1 156 ? -14.141 -13.906 -4.469 1 98.38 156 LEU B C 1
ATOM 2483 O O . LEU B 1 156 ? -13.719 -14.977 -4.91 1 98.38 156 LEU B O 1
ATOM 2487 N N . ALA B 1 157 ? -14.273 -13.688 -3.184 1 98.31 157 ALA B N 1
ATOM 2488 C CA . ALA B 1 157 ? -13.922 -14.672 -2.166 1 98.31 157 ALA B CA 1
ATOM 2489 C C . ALA B 1 157 ? -14.703 -15.969 -2.367 1 98.31 157 ALA B C 1
ATOM 2491 O O . ALA B 1 157 ? -14.18 -17.062 -2.145 1 98.31 157 ALA B O 1
ATOM 2492 N N . GLU B 1 158 ? -15.898 -15.836 -2.871 1 97 158 GLU B N 1
ATOM 2493 C CA . GLU B 1 158 ? -16.781 -16.984 -3.037 1 97 158 GLU B CA 1
ATOM 2494 C C . GLU B 1 158 ? -16.609 -17.625 -4.406 1 97 158 GLU B C 1
ATOM 2496 O O . GLU B 1 158 ? -17.156 -18.703 -4.672 1 97 158 GLU B O 1
ATOM 2501 N N . GLY B 1 159 ? -15.828 -17.031 -5.238 1 93.75 159 GLY B N 1
ATOM 2502 C CA . GLY B 1 159 ? -15.656 -17.531 -6.594 1 93.75 159 GLY B CA 1
ATOM 2503 C C . GLY B 1 159 ? -16.859 -17.281 -7.48 1 93.75 159 GLY B C 1
ATOM 2504 O O . GLY B 1 159 ? -17.094 -18 -8.453 1 93.75 159 GLY B O 1
ATOM 2505 N N . ALA B 1 160 ? -17.719 -16.312 -7.109 1 87.75 160 ALA B N 1
ATOM 2506 C CA . ALA B 1 160 ? -18.938 -16 -7.848 1 87.75 160 ALA B CA 1
ATOM 2507 C C . ALA B 1 160 ? -18.641 -15.07 -9.016 1 87.75 160 ALA B C 1
ATOM 2509 O O . ALA B 1 160 ? -19.562 -14.633 -9.719 1 87.75 160 ALA B O 1
ATOM 2510 N N . ARG B 1 161 ? -17.562 -14.695 -9.25 1 74.88 161 ARG B N 1
ATOM 2511 C CA . ARG B 1 161 ? -17.109 -13.938 -10.414 1 74.88 161 ARG B CA 1
ATOM 2512 C C . ARG B 1 161 ? -16.188 -14.781 -11.297 1 74.88 161 ARG B C 1
ATOM 2514 O O . ARG B 1 161 ? -15.555 -15.719 -10.82 1 74.88 161 ARG B O 1
#

Sequence (322 aa):
MSLTIRRARPDEAGLVFSLVRELAEYEKLLHEVQASEADIAEALFGANPRLYCDIAEWNGEPAGFAVWFVNFSTFAGRHGIYLEDLFVRPALRGKGIGKALLMHLARECVAQGWSRLQWAVLDWNAPSIAFYKSLGAELMDEWTICRVSGPALAALAEGARMSLTIRRARPDEAGLVFSLVRELAEYEKLLHEVQASEADIAEALFGANPRLYCDIAEWNGEPAGFAVWFVNFSTFAGRHGIYLEDLFVRPALRGKGIGKALLMHLARECVAQGWSRLQWAVLDWNAPSIAFYKSLGAELMDEWTICRVSGPALAALAEGAR

Secondary structure (DSSP, 8-state):
--EEEEEPPGGGHHHHHHHHHHHHHHTT-GGG----HHHHHHHHHSSS---EEEEEEETTEEEEEEEEEEEEETTTTEEEEEEEEEEE-GGGTTSSHHHHHHHHHHHHHHHHT--EEEEEEETT-HHHHHHHHHTTPEE-TTEEEEEEEHHHHHHHHHT--/--EEEEEPPGGGHHHHHHHHHHHHHHTT-GGG----HHHHHHHHHSSS---EEEEEEETTEEEEEEEEEEEEETTTTEEEEEEEEEEE-GGGTTSSHHHHHHHHHHHHHHHHT--EEEEEEETT-HHHHHHHHHTTPEE-TTEEEEEEEHHHHHHHHHT--

Foldseek 3Di:
DDKDKDWDDLVCLVVVVVQVLVQCVVVVNNVVDPDDSVNSSCQDPNPDHQKTKMFIDDVNHTFWMWIWGWADDPVVRFIAIETEDTDGPPVCPPVCNSVVRVVVRVVVCVVVVGDDYHYDDDPVCVVVVVVCVVVVDDDPVVDDDDDADDPRVVCVVVVVD/DDKDKDWDDLVCLVVVVVQVLVQCVVVVNNVVDPDDSVNSSCQDPNPDHQKTKMFIDDVNHTFWMWIWGWADDPVVRFIAIETEDTDGPPVCPPVCNSVVRVVVRVVVCVVVVGDDYDYDDDPVCVVVVVVCVVVVDDDPVVDDDDDADDPRVVCVVVVVD

Organism: NCBI:txid2511166

Radius of gyration: 19.63 Å; Cα contacts (8 Å, |Δi|>4): 658; chains: 2; bounding box: 39×62×45 Å

Nearest PDB structures (foldseek):
  2fe7-assembly1_B  TM=9.709E-01  e=1.749E-19  Pseudomonas aeruginosa UCBPP-PA14
  2fe7-assembly1_A  TM=9.678E-01  e=5.120E-19  Pseudomonas aeruginosa UCBPP-PA14
  3i9s-assembly1_B  TM=8.187E-01  e=2.087E-14  Vibrio cholerae
  8a9n-assembly1_B  TM=8.383E-01  e=1.057E-10  Acinetobacter baumannii
  8a9o-assembly1_A  TM=8.173E-01  e=1.645E-10  Acinetobacter baumannii

pLDDT: mean 97.6, std 2.62, range [74.88, 98.94]